Protein AF-0000000087420930 (afdb_homodimer)

Radius of gyration: 20.31 Å; Cα contacts (8 Å, |Δi|>4): 201; chains: 2; bounding box: 47×58×29 Å

Organism: NCBI:txid2527985

Nearest PDB structures (foldseek):
  6jq1-assembly1_A  TM=8.823E-01  e=6.075E-04  Deinococcus geothermalis DSM 11300
  2b5a-assembly1_A  TM=8.288E-01  e=6.075E-04  [Bacillus] caldolyticus
  1b0n-assembly1_A  TM=6.245E-01  e=5.752E-04  Bacillus subtilis
  3f51-assembly1_A  TM=7.004E-01  e=2.135E-03  Corynebacterium glutamicum
  2ef8-assembly1_B  TM=6.019E-01  e=1.800E-02  Peduovirus P2

Secondary structure (DSSP, 8-state):
--HHHHHHHHHHHTT--HHHHHHHHTS-HHHHHHHHTT-PPTT-SPPHHHHHHHHHHTT--HHHHHHHTT---HHHHHHHHHSHHHHHHHTTS-HHHHHHHHH--/--HHHHHHHHHHHTT--HHHHHHHHTS-HHHHHHHHTT-PPTT-SPPHHHHHHHHHHTT--HHHHHHHTT---HHHHHHHHH-HHHHHHHTTS-HHHHHHHHHT-

pLDDT: mean 93.36, std 7.86, range [47.72, 98.44]

InterPro domains:
  IPR001387 Cro/C1-type, helix-turn-helix domain [PS50943] (7-65)
  IPR001387 Cro/C1-type, helix-turn-helix domain [SM00530] (6-65)
  IPR001387 Cro/C1-type, helix-turn-helix domain [cd00093] (4-65)
  IPR010982 Lambda repressor-like, DNA-binding domain superfamily [G3DSA:1.10.260.40] (1-86)
  IPR010982 Lambda repressor-like, DNA-binding domain superfamily [SSF47413] (1-71)
  IPR050807 Transcriptional regulator/dioxygenase, bacterial-type [PTHR46797] (2-89)

Solvent-accessible surface area (backbone atoms only — not comparable to full-atom values): 11912 Å² total; per-residue (Å²): 135,54,48,22,53,50,50,46,52,41,35,51,75,72,69,44,52,63,59,57,50,14,58,76,67,72,50,50,49,66,53,46,51,25,46,41,63,70,60,56,52,93,87,61,56,80,46,72,70,50,47,50,50,49,18,62,76,51,71,47,65,44,56,58,55,34,37,49,69,76,37,74,42,67,69,46,49,52,40,37,64,75,38,48,70,60,44,58,54,59,49,68,49,51,72,69,55,53,50,55,65,69,54,77,107,134,53,47,23,53,50,51,45,51,42,36,51,73,70,70,44,52,64,59,58,51,13,60,75,68,73,50,50,48,66,53,48,53,25,45,42,64,69,61,58,52,92,87,60,57,81,47,72,68,50,48,50,50,50,18,62,76,52,74,46,64,45,55,61,54,34,37,49,71,77,38,74,44,66,69,48,49,52,40,37,62,74,38,49,69,60,46,57,53,59,48,67,49,52,72,69,55,52,50,54,65,69,53,74,109

Structure (mmCIF, N/CA/C/O backbone):
data_AF-0000000087420930-model_v1
#
loop_
_entity.id
_entity.type
_entity.pdbx_description
1 polymer 'Anaerobic benzoate catabolism transcriptional regulator'
#
loop_
_atom_site.group_PDB
_atom_site.id
_atom_site.type_symbol
_atom_site.label_atom_id
_atom_site.label_alt_id
_atom_site.label_comp_id
_atom_site.label_asym_id
_atom_site.label_entity_id
_atom_site.label_seq_id
_atom_site.pdbx_PDB_ins_code
_atom_site.Cartn_x
_atom_site.Cartn_y
_atom_site.Cartn_z
_atom_site.occupancy
_atom_site.B_iso_or_equiv
_atom_site.auth_seq_id
_atom_site.auth_comp_id
_atom_site.auth_asym_id
_atom_site.auth_atom_id
_atom_site.pdbx_PDB_model_num
ATOM 1 N N . MET A 1 1 ? -0.196 -18.094 6.219 1 86 1 MET A N 1
ATOM 2 C CA . MET A 1 1 ? 0.724 -18.438 5.137 1 86 1 MET A CA 1
ATOM 3 C C . MET A 1 1 ? 1.618 -17.25 4.789 1 86 1 MET A C 1
ATOM 5 O O . MET A 1 1 ? 1.155 -16.109 4.754 1 86 1 MET A O 1
ATOM 9 N N . ARG A 1 2 ? 2.949 -17.516 4.676 1 91.44 2 ARG A N 1
ATOM 10 C CA . ARG A 1 2 ? 3.891 -16.469 4.297 1 91.44 2 ARG A CA 1
ATOM 11 C C . ARG A 1 2 ? 4.117 -16.453 2.789 1 91.44 2 ARG A C 1
ATOM 13 O O . ARG A 1 2 ? 3.766 -17.406 2.094 1 91.44 2 ARG A O 1
ATOM 20 N N . PHE A 1 3 ? 4.637 -15.352 2.275 1 93.94 3 PHE A N 1
ATOM 21 C CA . PHE A 1 3 ? 4.855 -15.156 0.846 1 93.94 3 PHE A CA 1
ATOM 22 C C . PHE A 1 3 ? 5.727 -16.266 0.276 1 93.94 3 PHE A C 1
ATOM 24 O O . PHE A 1 3 ? 5.367 -16.891 -0.725 1 93.94 3 PHE A O 1
ATOM 31 N N . GLY A 1 4 ? 6.855 -16.484 0.941 1 95.44 4 GLY A N 1
ATOM 32 C CA . GLY A 1 4 ? 7.785 -17.484 0.463 1 95.44 4 GLY A CA 1
ATOM 33 C C . GLY A 1 4 ? 7.184 -18.875 0.406 1 95.44 4 GLY A C 1
ATOM 34 O O . GLY A 1 4 ? 7.379 -19.609 -0.568 1 95.44 4 GLY A O 1
ATOM 35 N N . ASN A 1 5 ? 6.492 -19.266 1.415 1 96.12 5 ASN A N 1
ATOM 36 C CA . ASN A 1 5 ? 5.805 -20.547 1.441 1 96.12 5 ASN A CA 1
ATOM 37 C C . ASN A 1 5 ? 4.812 -20.688 0.291 1 96.12 5 ASN A C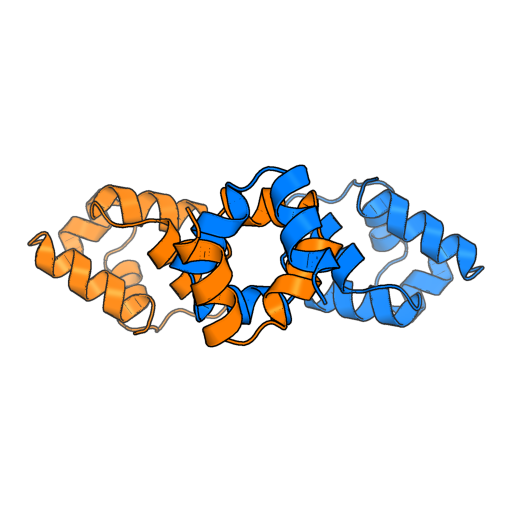 1
ATOM 39 O O . ASN A 1 5 ? 4.699 -21.75 -0.321 1 96.12 5 ASN A O 1
ATOM 43 N N . ARG A 1 6 ? 4.113 -19.641 0.033 1 96.5 6 ARG A N 1
ATOM 44 C CA . ARG A 1 6 ? 3.111 -19.656 -1.029 1 96.5 6 ARG A CA 1
ATOM 45 C C . ARG A 1 6 ? 3.766 -19.828 -2.396 1 96.5 6 ARG A C 1
ATOM 47 O O . ARG A 1 6 ? 3.256 -20.547 -3.25 1 96.5 6 ARG A O 1
ATOM 54 N N . VAL A 1 7 ? 4.852 -19.156 -2.574 1 97.38 7 VAL A N 1
ATOM 55 C CA . VAL A 1 7 ? 5.602 -19.281 -3.822 1 97.38 7 VAL A CA 1
ATOM 56 C C . VAL A 1 7 ? 6.031 -20.719 -4.027 1 97.38 7 VAL A C 1
ATOM 58 O O . VAL A 1 7 ? 5.859 -21.281 -5.117 1 97.38 7 VAL A O 1
ATOM 61 N N . LYS A 1 8 ? 6.531 -21.297 -2.998 1 97.75 8 LYS A N 1
ATOM 62 C CA . LYS A 1 8 ? 6.965 -22.688 -3.061 1 97.75 8 LYS A CA 1
ATOM 63 C C . LYS A 1 8 ? 5.801 -23.609 -3.422 1 97.75 8 LYS A C 1
ATOM 65 O O . LYS A 1 8 ? 5.93 -24.469 -4.297 1 97.75 8 LYS A O 1
ATOM 70 N N . GLU A 1 9 ? 4.754 -23.453 -2.754 1 98.19 9 GLU A N 1
ATOM 71 C CA . GLU A 1 9 ? 3.555 -24.25 -3.006 1 98.19 9 GLU A CA 1
ATOM 72 C C . GLU A 1 9 ? 3.107 -24.125 -4.461 1 98.19 9 GLU A C 1
ATOM 74 O O . GLU A 1 9 ? 2.836 -25.125 -5.117 1 98.19 9 GLU A O 1
ATOM 79 N N . LEU A 1 10 ? 3.004 -22.938 -4.934 1 98.06 10 LEU A N 1
ATOM 80 C CA . LEU A 1 10 ? 2.561 -22.672 -6.297 1 98.06 10 LEU A CA 1
ATOM 81 C C . LEU A 1 10 ? 3.533 -23.266 -7.309 1 98.06 10 LEU A C 1
ATOM 83 O O . LEU A 1 10 ? 3.111 -23.844 -8.312 1 98.06 10 LEU A O 1
ATOM 87 N N . ARG A 1 11 ? 4.824 -23.016 -7.023 1 98.25 11 ARG A N 1
ATOM 88 C CA . ARG A 1 11 ? 5.836 -23.578 -7.906 1 98.25 11 ARG A CA 1
ATOM 89 C C . ARG A 1 11 ? 5.668 -25.094 -8.023 1 98.25 11 ARG A C 1
ATOM 91 O O . ARG A 1 11 ? 5.684 -25.641 -9.125 1 98.25 11 ARG A O 1
ATOM 98 N N . GLN A 1 12 ? 5.535 -25.75 -6.918 1 98.31 12 GLN A N 1
ATOM 99 C CA . GLN A 1 12 ? 5.383 -27.203 -6.879 1 98.31 12 GLN A CA 1
ATOM 100 C C . GLN A 1 12 ? 4.098 -27.641 -7.57 1 98.31 12 GLN A C 1
ATOM 102 O O . GLN A 1 12 ? 4.078 -28.656 -8.266 1 98.31 12 GLN A O 1
ATOM 107 N N . GLU A 1 13 ? 3.041 -26.922 -7.422 1 97.81 13 GLU A N 1
ATOM 108 C CA . GLU A 1 13 ? 1.771 -27.203 -8.086 1 97.81 13 GLU A CA 1
ATOM 109 C C . GLU A 1 13 ? 1.924 -27.172 -9.602 1 97.81 13 GLU A C 1
ATOM 111 O O . GLU A 1 13 ? 1.244 -27.906 -10.32 1 97.81 13 GLU A O 1
ATOM 116 N N . GLN A 1 14 ? 2.814 -26.344 -10.055 1 97.19 14 GLN A N 1
ATOM 117 C CA . GLN A 1 14 ? 3.049 -26.188 -11.492 1 97.19 14 GLN A CA 1
ATOM 118 C C . GLN A 1 14 ? 4.094 -27.188 -11.984 1 97.19 14 GLN A C 1
ATOM 120 O O . GLN A 1 14 ? 4.445 -27.188 -13.164 1 97.19 14 GLN A O 1
ATOM 125 N N . GLY A 1 15 ? 4.691 -27.984 -11 1 97.62 15 GLY A N 1
ATOM 126 C CA . GLY A 1 15 ? 5.68 -28.984 -11.352 1 97.62 15 GLY A CA 1
ATOM 127 C C . GLY A 1 15 ? 7.031 -28.391 -11.703 1 97.62 15 GLY A C 1
ATOM 128 O O . GLY A 1 15 ? 7.816 -29.016 -12.43 1 97.62 15 GLY A O 1
ATOM 129 N N . LEU A 1 16 ? 7.277 -27.312 -11.234 1 98.12 16 LEU A N 1
ATOM 130 C CA . LEU A 1 16 ? 8.531 -26.641 -11.555 1 98.12 16 LEU A CA 1
ATOM 131 C C . LEU A 1 16 ? 9.57 -26.875 -10.453 1 98.12 16 LEU A C 1
ATOM 133 O O . LEU A 1 16 ? 9.234 -26.906 -9.273 1 98.12 16 LEU A O 1
ATOM 137 N N . THR A 1 17 ? 10.789 -26.984 -10.906 1 98.25 17 THR A N 1
ATOM 138 C CA . THR A 1 17 ? 11.906 -26.891 -9.969 1 98.25 17 THR A CA 1
ATOM 139 C C . THR A 1 17 ? 12.234 -25.422 -9.68 1 98.25 17 THR A C 1
ATOM 141 O O . THR A 1 17 ? 11.734 -24.516 -10.359 1 98.25 17 THR A O 1
ATOM 144 N N . GLN A 1 18 ? 13.055 -25.25 -8.656 1 98.25 18 GLN A N 1
ATOM 145 C CA . GLN A 1 18 ? 13.508 -23.891 -8.383 1 98.25 18 GLN A CA 1
ATOM 146 C C . GLN A 1 18 ? 14.305 -23.328 -9.562 1 98.25 18 GLN A C 1
ATOM 148 O O . GLN A 1 18 ? 14.18 -22.156 -9.898 1 98.25 18 GLN A O 1
ATOM 153 N N . GLN A 1 19 ? 15.117 -24.141 -10.219 1 98.25 19 GLN A N 1
ATOM 154 C CA . GLN A 1 19 ? 15.93 -23.75 -11.367 1 98.25 19 GLN A CA 1
ATOM 155 C C . GLN A 1 19 ? 15.055 -23.297 -12.531 1 98.25 19 GLN A C 1
ATOM 157 O O . GLN A 1 19 ? 15.312 -22.25 -13.148 1 98.25 19 GLN A O 1
ATOM 162 N N . LYS A 1 20 ? 14.109 -24.047 -12.805 1 98.38 20 LYS A N 1
ATOM 163 C CA . LYS A 1 20 ? 13.219 -23.734 -13.914 1 98.38 20 LYS A CA 1
ATOM 164 C C . LYS A 1 20 ? 12.469 -22.422 -13.656 1 98.38 20 LYS A C 1
ATOM 166 O O . LYS A 1 20 ? 12.289 -21.609 -14.57 1 98.38 20 LYS A O 1
ATOM 171 N N . LEU A 1 21 ? 11.961 -22.266 -12.461 1 98.38 21 LEU A N 1
ATOM 172 C CA . LEU A 1 21 ? 11.281 -21.031 -12.109 1 98.38 21 LEU A CA 1
ATOM 173 C C . LEU A 1 21 ? 12.227 -19.844 -12.234 1 98.38 21 LEU A C 1
ATOM 175 O O . LEU A 1 21 ? 11.844 -18.781 -12.75 1 98.38 21 LEU A O 1
ATOM 179 N N . ALA A 1 22 ? 13.453 -19.969 -11.773 1 97.88 22 ALA A N 1
ATOM 180 C CA . ALA A 1 22 ? 14.461 -18.906 -11.859 1 97.88 22 ALA A CA 1
ATOM 181 C C . ALA A 1 22 ? 14.695 -18.484 -13.312 1 97.88 22 ALA A C 1
ATOM 183 O O . ALA A 1 22 ? 14.781 -17.297 -13.609 1 97.88 22 ALA A O 1
ATOM 184 N N . GLU A 1 23 ? 14.797 -19.438 -14.172 1 97.88 23 GLU A N 1
ATOM 185 C CA . GLU A 1 23 ? 15.008 -19.172 -15.594 1 97.88 23 GLU A CA 1
ATOM 186 C C . GLU A 1 23 ? 13.828 -18.422 -16.188 1 97.88 23 GLU A C 1
ATOM 188 O O . GLU A 1 23 ? 14.016 -17.469 -16.953 1 97.88 23 GLU A O 1
ATOM 193 N N . ARG A 1 24 ? 12.641 -18.828 -15.812 1 97.12 24 ARG A N 1
ATOM 194 C CA . ARG A 1 24 ? 11.438 -18.172 -16.312 1 97.12 24 ARG A CA 1
ATOM 195 C C . ARG A 1 24 ? 11.383 -16.719 -15.891 1 97.12 24 ARG A C 1
ATOM 197 O O . ARG A 1 24 ? 10.859 -15.867 -16.609 1 97.12 24 ARG A O 1
ATOM 204 N N . LEU A 1 25 ? 11.859 -16.5 -14.719 1 97.31 25 LEU A N 1
ATOM 205 C CA . LEU A 1 25 ? 11.766 -15.164 -14.141 1 97.31 25 LEU A CA 1
ATOM 206 C C . LEU A 1 25 ? 13.047 -14.375 -14.391 1 97.31 25 LEU A C 1
ATOM 208 O O . LEU A 1 25 ? 13.141 -13.195 -14.023 1 97.31 25 LEU A O 1
ATOM 212 N N . ASP A 1 26 ? 14.023 -14.953 -14.984 1 96.88 26 ASP A N 1
ATOM 213 C CA . ASP A 1 26 ? 15.32 -14.344 -15.289 1 96.88 26 ASP A CA 1
ATOM 214 C C . ASP A 1 26 ? 15.992 -13.82 -14.023 1 96.88 26 ASP A C 1
ATOM 216 O O . ASP A 1 26 ? 16.375 -12.648 -13.953 1 96.88 26 ASP A O 1
ATOM 220 N N . VAL A 1 27 ? 16.016 -14.664 -13.023 1 96 27 VAL A N 1
ATOM 221 C CA . VAL A 1 27 ? 16.734 -14.406 -11.781 1 96 27 VAL A CA 1
ATOM 222 C C . VAL A 1 27 ? 17.578 -15.625 -11.422 1 96 27 VAL A C 1
ATOM 224 O O . VAL A 1 27 ? 17.516 -16.656 -12.094 1 96 27 VAL A O 1
ATOM 227 N N . SER A 1 28 ? 18.344 -15.5 -10.422 1 96.12 28 SER A N 1
ATOM 228 C CA . SER A 1 28 ? 19.219 -16.594 -10.016 1 96.12 28 SER A CA 1
ATOM 229 C C . SER A 1 28 ? 18.453 -17.641 -9.211 1 96.12 28 SER A C 1
ATOM 231 O O . SER A 1 28 ? 17.469 -17.328 -8.539 1 96.12 28 SER A O 1
ATOM 233 N N . LEU A 1 29 ? 18.953 -18.891 -9.328 1 97.06 29 LEU A N 1
ATOM 234 C CA . LEU A 1 29 ? 18.438 -19.969 -8.484 1 97.06 29 LEU A CA 1
ATOM 235 C C . LEU A 1 29 ? 18.531 -19.594 -7.012 1 97.06 29 LEU A C 1
ATOM 237 O O . LEU A 1 29 ? 17.625 -19.875 -6.23 1 97.06 29 LEU A O 1
ATOM 241 N N . SER A 1 30 ? 19.609 -18.938 -6.691 1 95.94 30 SER A N 1
ATOM 242 C CA . SER A 1 30 ? 19.828 -18.531 -5.309 1 95.94 30 SER A CA 1
ATOM 243 C C . SER A 1 30 ? 18.75 -17.562 -4.828 1 95.94 30 SER A C 1
ATOM 245 O O . SER A 1 30 ? 18.312 -17.625 -3.676 1 95.94 30 SER A O 1
ATOM 247 N N . TYR A 1 31 ? 18.312 -16.672 -5.676 1 94.75 31 TYR A N 1
ATOM 248 C CA . TYR A 1 31 ? 17.281 -15.711 -5.309 1 94.75 31 TYR A CA 1
ATOM 249 C C . TYR A 1 31 ? 15.953 -16.406 -5.027 1 94.75 31 TYR A C 1
ATOM 251 O O . TYR A 1 31 ? 15.281 -16.125 -4.035 1 94.75 31 TYR A O 1
ATOM 259 N N . ILE A 1 32 ? 15.578 -17.328 -5.914 1 96.62 32 ILE A N 1
ATOM 260 C CA . ILE A 1 32 ? 14.344 -18.094 -5.719 1 96.62 32 ILE A CA 1
ATOM 261 C C . ILE A 1 32 ? 14.406 -18.844 -4.398 1 96.62 32 ILE A C 1
ATOM 263 O O . ILE A 1 32 ? 13.445 -18.859 -3.631 1 96.62 32 ILE A O 1
ATOM 267 N N . SER A 1 33 ? 15.477 -19.469 -4.133 1 96.25 33 SER A N 1
ATOM 268 C CA . SER A 1 33 ? 15.664 -20.203 -2.887 1 96.25 33 SER A CA 1
ATOM 269 C C . SER A 1 33 ? 15.5 -19.297 -1.675 1 96.25 33 SER A C 1
ATOM 271 O O . SER A 1 33 ? 14.805 -19.641 -0.72 1 96.25 33 SER A O 1
ATOM 273 N N . LYS A 1 34 ? 16.141 -18.141 -1.773 1 94.81 34 LYS A N 1
ATOM 274 C CA . LYS A 1 34 ? 16.031 -17.172 -0.679 1 94.81 34 LYS A CA 1
ATOM 275 C C . LYS A 1 34 ? 14.602 -16.688 -0.501 1 94.81 34 LYS A C 1
ATOM 277 O O . LYS A 1 34 ? 14.133 -16.516 0.626 1 94.81 34 LYS A O 1
ATOM 282 N N . VAL A 1 35 ? 13.914 -16.406 -1.579 1 94.62 35 VAL A N 1
ATOM 283 C CA . VAL A 1 35 ? 12.523 -15.969 -1.543 1 94.62 35 VAL A CA 1
ATOM 284 C C . VAL A 1 35 ? 11.664 -17.031 -0.849 1 94.62 35 VAL A C 1
ATOM 286 O O . VAL A 1 35 ? 10.922 -16.719 0.083 1 94.62 35 VAL A O 1
ATOM 289 N N . GLU A 1 36 ? 11.844 -18.297 -1.255 1 96.06 36 GLU A N 1
ATOM 290 C CA . GLU A 1 36 ? 10.992 -19.375 -0.767 1 96.06 36 GLU A CA 1
ATOM 291 C C . GLU A 1 36 ? 11.289 -19.688 0.696 1 96.06 36 GLU A C 1
ATOM 293 O O . GLU A 1 36 ? 10.43 -20.203 1.412 1 96.06 36 GLU A O 1
ATOM 298 N N . ASN A 1 37 ? 12.469 -19.328 1.101 1 92.94 37 ASN A N 1
ATOM 299 C CA . ASN A 1 37 ? 12.875 -19.641 2.467 1 92.94 37 ASN A CA 1
ATOM 300 C C . ASN A 1 37 ? 12.898 -18.391 3.344 1 92.94 37 ASN A C 1
ATOM 302 O O . ASN A 1 37 ? 13.391 -18.438 4.473 1 92.94 37 ASN A O 1
ATOM 306 N N . GLU A 1 38 ? 12.367 -17.25 2.855 1 88.31 38 GLU A N 1
ATOM 307 C CA . GLU A 1 38 ? 12.266 -15.984 3.586 1 88.31 38 GLU A CA 1
ATOM 308 C C . GLU A 1 38 ? 13.617 -15.555 4.141 1 88.31 38 GLU A C 1
ATOM 310 O O . GLU A 1 38 ? 13.727 -15.18 5.312 1 88.31 38 GLU A O 1
ATOM 315 N N . ARG A 1 39 ? 14.625 -15.641 3.289 1 83.38 39 ARG A N 1
ATOM 316 C CA . ARG A 1 39 ? 15.984 -15.336 3.725 1 83.38 39 ARG A CA 1
ATOM 317 C C . ARG A 1 39 ? 16.531 -14.109 2.994 1 83.38 39 ARG A C 1
ATOM 319 O O . ARG A 1 39 ? 17.75 -13.953 2.861 1 83.38 39 ARG A O 1
ATOM 326 N N . LEU A 1 40 ? 15.648 -13.43 2.559 1 81.31 40 LEU A N 1
ATOM 327 C CA . LEU A 1 40 ? 16.109 -12.234 1.85 1 81.31 40 LEU A CA 1
ATOM 328 C C . LEU A 1 40 ? 16.469 -11.125 2.83 1 81.31 40 LEU A C 1
ATOM 330 O O . LEU A 1 40 ? 15.82 -10.977 3.869 1 81.31 40 LEU A O 1
ATOM 334 N N . ASN A 1 41 ? 17.469 -10.461 2.436 1 76 41 ASN A N 1
ATOM 335 C CA . ASN A 1 41 ? 17.812 -9.273 3.215 1 76 41 ASN A CA 1
ATOM 336 C C . ASN A 1 41 ? 16.828 -8.133 2.965 1 76 41 ASN A C 1
ATOM 338 O O . ASN A 1 41 ? 16.094 -8.148 1.984 1 76 41 ASN A O 1
ATOM 342 N N . VAL A 1 42 ? 17.016 -7.23 4.016 1 68.38 42 VAL A N 1
ATOM 343 C CA . VAL A 1 42 ? 16.219 -6.023 3.883 1 68.38 42 VAL A CA 1
ATOM 344 C C . VAL A 1 42 ? 16.547 -5.316 2.574 1 68.38 42 VAL A C 1
ATOM 346 O O . VAL A 1 42 ? 17.719 -5.203 2.207 1 68.38 42 VAL A O 1
ATOM 349 N N . GLY A 1 43 ? 15.656 -4.965 1.707 1 69.12 43 GLY A N 1
ATOM 350 C CA . GLY A 1 43 ? 15.891 -4.324 0.423 1 69.12 43 GLY A CA 1
ATOM 351 C C . GLY A 1 43 ? 15.805 -5.285 -0.749 1 69.12 43 GLY A C 1
ATOM 352 O O . GLY A 1 43 ? 15.648 -4.859 -1.896 1 69.12 43 GLY A O 1
ATOM 353 N N . ASP A 1 44 ? 15.961 -6.465 -0.328 1 71.69 44 ASP A N 1
ATOM 354 C CA . ASP A 1 44 ? 15.961 -7.469 -1.388 1 71.69 44 ASP A CA 1
ATOM 355 C C . ASP A 1 44 ? 14.57 -8.062 -1.578 1 71.69 44 ASP A C 1
ATOM 357 O O . ASP A 1 44 ? 14.375 -8.961 -2.406 1 71.69 44 ASP A O 1
ATOM 361 N N . TYR A 1 45 ? 13.734 -7.504 -0.886 1 79.5 45 TYR A N 1
ATOM 362 C CA . TYR A 1 45 ? 12.383 -8.055 -0.957 1 79.5 45 TYR A CA 1
ATOM 363 C C . TYR A 1 45 ? 11.773 -7.824 -2.332 1 79.5 45 TYR A C 1
ATOM 365 O O . TYR A 1 45 ? 12.086 -6.836 -3 1 79.5 45 TYR A O 1
ATOM 373 N N . PRO A 1 46 ? 11 -8.805 -2.783 1 87.75 46 PRO A N 1
ATOM 374 C CA . PRO A 1 46 ? 10.461 -8.727 -4.141 1 87.75 46 PRO A CA 1
ATOM 375 C C . PRO A 1 46 ? 9.711 -7.418 -4.398 1 87.75 46 PRO A C 1
ATOM 377 O O . PRO A 1 46 ? 8.922 -6.977 -3.561 1 87.75 46 PRO A O 1
ATOM 380 N N . SER A 1 47 ? 10.016 -6.754 -5.438 1 88.75 47 SER A N 1
ATOM 381 C CA . SER A 1 47 ? 9.297 -5.566 -5.887 1 88.75 47 SER A CA 1
ATOM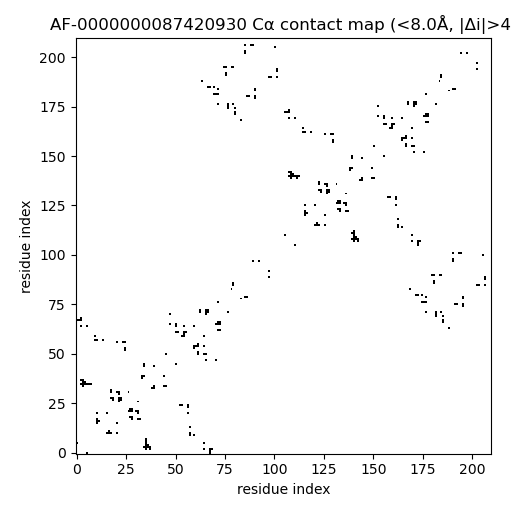 382 C C . SER A 1 47 ? 7.898 -5.922 -6.379 1 88.75 47 SER A C 1
ATOM 384 O O . SER A 1 47 ? 7.59 -7.094 -6.598 1 88.75 47 SER A O 1
ATOM 386 N N . GLU A 1 48 ? 7.129 -4.883 -6.492 1 91.56 48 GLU A N 1
ATOM 387 C CA . GLU A 1 48 ? 5.797 -5.098 -7.055 1 91.56 48 GLU A CA 1
ATOM 388 C C . GLU A 1 48 ? 5.879 -5.684 -8.461 1 91.56 48 GLU A C 1
ATOM 390 O O . GLU A 1 48 ? 5.098 -6.566 -8.82 1 91.56 48 GLU A O 1
ATOM 395 N N . SER A 1 49 ? 6.793 -5.172 -9.273 1 93.19 49 SER A N 1
ATOM 396 C CA . SER A 1 49 ? 6.988 -5.68 -10.625 1 93.19 49 SER A CA 1
ATOM 397 C C . SER A 1 49 ? 7.355 -7.16 -10.609 1 93.19 49 SER A C 1
ATOM 399 O O . SER A 1 49 ? 6.871 -7.934 -11.438 1 93.19 49 SER A O 1
ATOM 401 N N . PHE A 1 50 ? 8.227 -7.609 -9.711 1 94.06 50 PHE A N 1
ATOM 402 C CA . PHE A 1 50 ? 8.602 -9.016 -9.594 1 94.06 50 PHE A CA 1
ATOM 403 C C . PHE A 1 50 ? 7.387 -9.867 -9.25 1 94.06 50 PHE A C 1
ATOM 405 O O . PHE A 1 50 ? 7.199 -10.945 -9.82 1 94.06 50 PHE A O 1
ATOM 412 N N . VAL A 1 51 ? 6.629 -9.438 -8.305 1 96.06 51 VAL A N 1
ATOM 413 C CA . VAL A 1 51 ? 5.453 -10.188 -7.871 1 96.06 51 VAL A CA 1
ATOM 414 C C . VAL A 1 51 ? 4.504 -10.383 -9.055 1 96.06 51 VAL A C 1
ATOM 416 O O . VAL A 1 51 ? 3.916 -11.461 -9.211 1 96.06 51 VAL A O 1
ATOM 419 N N . HIS A 1 52 ? 4.379 -9.328 -9.914 1 96.25 52 HIS A N 1
ATOM 420 C CA . HIS A 1 52 ? 3.553 -9.445 -11.109 1 96.25 52 HIS A CA 1
ATOM 421 C C . HIS A 1 52 ? 4.07 -10.539 -12.031 1 96.25 52 HIS A C 1
ATOM 423 O O . HIS A 1 52 ? 3.305 -11.391 -12.484 1 96.25 52 HIS A O 1
ATOM 429 N N . ARG A 1 53 ? 5.344 -10.547 -12.227 1 96.75 53 ARG A N 1
ATOM 430 C CA . ARG A 1 53 ? 5.945 -11.547 -13.109 1 96.75 53 ARG A CA 1
ATOM 431 C C . ARG A 1 53 ? 5.816 -12.945 -12.516 1 96.75 53 ARG A C 1
ATOM 433 O O . ARG A 1 53 ? 5.551 -13.906 -13.234 1 96.75 53 ARG A O 1
ATOM 440 N N . LEU A 1 54 ? 6.066 -13.016 -11.273 1 97.62 54 LEU A N 1
ATOM 441 C CA . LEU A 1 54 ? 5.965 -14.281 -10.562 1 97.62 54 LEU A CA 1
ATOM 442 C C . LEU A 1 54 ? 4.555 -14.852 -10.68 1 97.62 54 LEU A C 1
ATOM 444 O O . LEU A 1 54 ? 4.383 -16.047 -10.922 1 97.62 54 LEU A O 1
ATOM 448 N N . ALA A 1 55 ? 3.582 -14.023 -10.43 1 98 55 ALA A N 1
ATOM 449 C CA . ALA A 1 55 ? 2.188 -14.453 -10.531 1 98 55 ALA A CA 1
ATOM 450 C C . ALA A 1 55 ? 1.877 -14.984 -11.922 1 98 55 ALA A C 1
ATOM 452 O O . ALA A 1 55 ? 1.193 -16 -12.07 1 98 55 ALA A O 1
ATOM 453 N N . ASP A 1 56 ? 2.365 -14.289 -12.906 1 97.06 56 ASP A N 1
ATOM 454 C CA . ASP A 1 56 ? 2.172 -14.711 -14.289 1 97.06 56 ASP A CA 1
ATOM 455 C C . ASP A 1 56 ? 2.832 -16.062 -14.547 1 97.06 56 ASP A C 1
ATOM 457 O O . ASP A 1 56 ? 2.215 -16.969 -15.125 1 97.06 56 ASP A O 1
ATOM 461 N N . ALA A 1 57 ? 4.059 -16.203 -14.07 1 97.06 57 ALA A N 1
ATOM 462 C CA . ALA A 1 57 ? 4.836 -17.422 -14.305 1 97.06 57 ALA A CA 1
ATOM 463 C C . ALA A 1 57 ? 4.188 -18.625 -13.633 1 97.06 57 ALA A C 1
ATOM 465 O O . ALA A 1 57 ? 4.289 -19.75 -14.125 1 97.06 57 ALA A O 1
ATOM 466 N N . LEU A 1 58 ? 3.514 -18.391 -12.562 1 98.19 58 LEU A N 1
ATOM 467 C CA . LEU A 1 58 ? 2.969 -19.484 -11.758 1 98.19 58 LEU A CA 1
ATOM 468 C C . LEU A 1 58 ? 1.456 -19.578 -11.938 1 98.19 58 LEU A C 1
ATOM 470 O O . LEU A 1 58 ? 0.794 -20.344 -11.234 1 98.19 58 LEU A O 1
ATOM 474 N N . GLU A 1 59 ? 0.931 -18.719 -12.789 1 96.94 59 GLU A N 1
ATOM 475 C CA . GLU A 1 59 ? -0.513 -18.656 -13 1 96.94 59 GLU A CA 1
ATOM 476 C C . GLU A 1 59 ? -1.258 -18.516 -11.672 1 96.94 59 GLU A C 1
ATOM 478 O O . GLU A 1 59 ? -2.191 -19.266 -11.391 1 96.94 59 GLU A O 1
ATOM 483 N N . ALA A 1 60 ? -0.817 -17.609 -10.945 1 97.56 60 ALA A N 1
ATOM 484 C CA . ALA A 1 60 ? -1.336 -17.391 -9.602 1 97.56 60 ALA A CA 1
ATOM 485 C C . ALA A 1 60 ? -2.139 -16.094 -9.516 1 97.56 60 ALA A C 1
ATOM 487 O O . ALA A 1 60 ? -2.088 -15.273 -10.422 1 97.56 60 ALA A O 1
ATOM 488 N N . ASP A 1 61 ? -2.93 -15.977 -8.422 1 95.81 61 ASP A N 1
ATOM 489 C CA . ASP A 1 61 ? -3.643 -14.742 -8.094 1 95.81 61 ASP A CA 1
ATOM 490 C C . ASP A 1 61 ? -2.678 -13.656 -7.625 1 95.81 61 ASP A C 1
ATOM 492 O O . ASP A 1 61 ? -2.213 -13.688 -6.484 1 95.81 61 ASP A O 1
ATOM 496 N N . GLU A 1 62 ? -2.451 -12.711 -8.5 1 96.06 62 GLU A N 1
ATOM 497 C CA . GLU A 1 62 ? -1.476 -11.664 -8.219 1 96.06 62 GLU A CA 1
ATOM 498 C C . GLU A 1 62 ? -1.857 -10.875 -6.965 1 96.06 62 GLU A C 1
ATOM 500 O O . GLU A 1 62 ? -0.988 -10.477 -6.184 1 96.06 62 GLU A O 1
ATOM 505 N N . ASP A 1 63 ? -3.119 -10.586 -6.812 1 95.38 63 ASP A N 1
ATOM 506 C CA . ASP A 1 63 ? -3.576 -9.828 -5.656 1 95.38 63 ASP A CA 1
ATOM 507 C C . ASP A 1 63 ? -3.225 -10.539 -4.352 1 95.38 63 ASP A C 1
ATOM 509 O O . ASP A 1 63 ? -2.779 -9.906 -3.391 1 95.38 63 ASP A O 1
ATOM 513 N N . GLU A 1 64 ? -3.459 -11.828 -4.395 1 94.38 64 GLU A N 1
ATOM 514 C CA . GLU A 1 64 ? -3.109 -12.625 -3.223 1 94.38 64 GLU A CA 1
ATOM 515 C C . GLU A 1 64 ? -1.627 -12.492 -2.889 1 94.38 64 GLU A C 1
ATOM 517 O O . GLU A 1 64 ? -1.262 -12.289 -1.729 1 94.38 64 GLU A O 1
ATOM 522 N N . LEU A 1 65 ? -0.822 -12.625 -3.877 1 96 65 LEU A N 1
ATOM 523 C CA . LEU A 1 65 ? 0.621 -12.578 -3.67 1 96 65 LEU A CA 1
ATOM 524 C C . LEU A 1 65 ? 1.06 -11.195 -3.201 1 96 65 LEU A C 1
ATOM 526 O O . LEU A 1 65 ? 1.931 -11.078 -2.336 1 96 65 LEU A O 1
ATOM 530 N N . LEU A 1 66 ? 0.468 -10.141 -3.754 1 95 66 LEU A N 1
ATOM 531 C CA . LEU A 1 66 ? 0.768 -8.781 -3.311 1 95 66 LEU A CA 1
ATOM 532 C C . LEU A 1 66 ? 0.427 -8.602 -1.835 1 95 66 LEU A C 1
ATOM 534 O O . LEU A 1 66 ? 1.228 -8.062 -1.07 1 95 66 LEU A O 1
ATOM 538 N N . LEU A 1 67 ? -0.679 -9.062 -1.438 1 94.12 67 LEU A N 1
ATOM 539 C CA . LEU A 1 67 ? -1.115 -8.922 -0.052 1 94.12 67 LEU A CA 1
ATOM 540 C C . LEU A 1 67 ? -0.165 -9.656 0.892 1 94.12 67 LEU A C 1
ATOM 542 O O . LEU A 1 67 ? 0.105 -9.18 1.997 1 94.12 67 LEU A O 1
ATOM 546 N N . LEU A 1 68 ? 0.313 -10.797 0.416 1 92.19 68 LEU A N 1
ATOM 547 C CA . LEU A 1 68 ? 1.244 -11.562 1.234 1 92.19 68 LEU A CA 1
ATOM 548 C C . LEU A 1 68 ? 2.561 -10.82 1.41 1 92.19 68 LEU A C 1
ATOM 550 O O . LEU A 1 68 ? 3.338 -11.125 2.318 1 92.19 68 LEU A O 1
ATOM 554 N N . THR A 1 69 ? 2.873 -9.883 0.528 1 90.56 69 THR A N 1
ATOM 555 C CA . THR A 1 69 ? 4.055 -9.039 0.667 1 90.56 69 THR A CA 1
ATOM 556 C C . THR A 1 69 ? 3.697 -7.699 1.301 1 90.56 69 THR A C 1
ATOM 558 O O . THR A 1 69 ? 4.441 -6.727 1.172 1 90.56 69 THR A O 1
ATOM 561 N N . ASP A 1 70 ? 2.492 -7.535 1.848 1 89.44 70 ASP A N 1
ATOM 562 C CA . ASP A 1 70 ? 1.994 -6.359 2.555 1 89.44 70 ASP A CA 1
ATOM 563 C C . ASP A 1 70 ? 1.771 -5.195 1.595 1 89.44 70 ASP A C 1
ATOM 565 O O . ASP A 1 70 ? 1.914 -4.031 1.978 1 89.44 70 ASP A O 1
ATOM 569 N N . ARG A 1 71 ? 1.497 -5.508 0.386 1 91.75 71 ARG A N 1
ATOM 570 C CA . ARG A 1 71 ? 1.123 -4.504 -0.604 1 91.75 71 ARG A CA 1
ATOM 571 C C . ARG A 1 71 ? -0.352 -4.621 -0.976 1 91.75 71 ARG A C 1
ATOM 573 O O . ARG A 1 71 ? -0.897 -5.727 -1.022 1 91.75 71 ARG A O 1
ATOM 580 N N . VAL A 1 72 ? -0.887 -3.496 -1.236 1 96 72 VAL A N 1
ATOM 581 C CA . VAL A 1 72 ? -2.295 -3.455 -1.62 1 96 72 VAL A CA 1
ATOM 582 C C . VAL A 1 72 ? -2.414 -3.408 -3.143 1 96 72 VAL A C 1
ATOM 584 O O . VAL A 1 72 ? -1.723 -2.631 -3.803 1 96 72 VAL A O 1
ATOM 587 N N . PRO A 1 73 ? -3.266 -4.297 -3.73 1 95.69 73 PRO A N 1
ATOM 588 C CA . PRO A 1 73 ? -3.461 -4.285 -5.184 1 95.69 73 PRO A CA 1
ATOM 589 C C . PRO A 1 73 ? -3.857 -2.91 -5.711 1 95.69 73 PRO A C 1
ATOM 591 O O . PRO A 1 73 ? -4.539 -2.15 -5.02 1 95.69 73 PRO A O 1
ATOM 594 N N . ALA A 1 74 ? -3.48 -2.67 -6.969 1 93.56 74 ALA A N 1
ATOM 595 C CA . ALA A 1 74 ? -3.609 -1.351 -7.582 1 93.56 74 ALA A CA 1
ATOM 596 C C . ALA A 1 74 ? -5.066 -0.901 -7.613 1 93.56 74 ALA A C 1
ATOM 598 O O . ALA A 1 74 ? -5.367 0.268 -7.359 1 93.56 74 ALA A O 1
ATOM 599 N N . ALA A 1 75 ? -5.953 -1.803 -7.941 1 94.75 75 ALA A N 1
ATOM 600 C CA . ALA A 1 75 ? -7.363 -1.441 -8.055 1 94.75 75 ALA A CA 1
ATOM 601 C C . ALA A 1 75 ? -7.918 -0.972 -6.715 1 94.75 75 ALA A C 1
ATOM 603 O O . ALA A 1 75 ? -8.68 -0.005 -6.652 1 94.75 75 ALA A O 1
ATOM 604 N N . ILE A 1 76 ? -7.531 -1.643 -5.652 1 97.25 76 ILE A N 1
ATOM 605 C CA . ILE A 1 76 ? -8 -1.278 -4.32 1 97.25 76 ILE A CA 1
ATOM 606 C C . ILE A 1 76 ? -7.34 0.028 -3.881 1 97.25 76 ILE A C 1
ATOM 608 O O . ILE A 1 76 ? -8.008 0.92 -3.354 1 97.25 76 ILE A O 1
ATOM 612 N N . ARG A 1 77 ? -6.055 0.13 -4.133 1 96.44 77 ARG A N 1
ATOM 613 C CA . ARG A 1 77 ? -5.324 1.346 -3.793 1 96.44 77 ARG A CA 1
ATOM 614 C C . ARG A 1 77 ? -5.957 2.568 -4.449 1 96.44 77 ARG A C 1
ATOM 616 O O . ARG A 1 77 ? -6.117 3.609 -3.809 1 96.44 77 ARG A O 1
ATOM 623 N N . LYS A 1 78 ? -6.297 2.482 -5.711 1 95.12 78 LYS A N 1
ATOM 624 C CA . LYS A 1 78 ? -6.93 3.57 -6.453 1 95.12 78 LYS A CA 1
ATOM 625 C C . LYS A 1 78 ? -8.25 3.979 -5.812 1 95.12 78 LYS A C 1
ATOM 627 O O . LYS A 1 78 ? -8.523 5.168 -5.641 1 95.12 78 LYS A O 1
ATOM 632 N N . ARG A 1 79 ? -9.023 3.053 -5.48 1 96.69 79 ARG A N 1
ATOM 633 C CA . ARG A 1 79 ? -10.336 3.322 -4.898 1 96.69 79 ARG A CA 1
ATOM 634 C C . ARG A 1 79 ? -10.203 3.99 -3.533 1 96.69 79 ARG A C 1
ATOM 636 O O . ARG A 1 79 ? -10.977 4.887 -3.195 1 96.69 79 ARG A O 1
ATOM 643 N N . ILE A 1 80 ? -9.234 3.539 -2.777 1 97.25 80 ILE A N 1
ATOM 644 C CA . ILE A 1 80 ? -8.977 4.129 -1.467 1 97.25 80 ILE A CA 1
ATOM 645 C C . ILE A 1 80 ? -8.602 5.598 -1.627 1 97.25 80 ILE A C 1
ATOM 647 O O . ILE A 1 80 ? -9.055 6.449 -0.856 1 97.25 80 ILE A O 1
ATOM 651 N N . ARG A 1 81 ? -7.785 5.898 -2.625 1 94.31 81 ARG A N 1
ATOM 652 C CA . ARG A 1 81 ? -7.387 7.277 -2.885 1 94.31 81 ARG A CA 1
ATOM 653 C C . ARG A 1 81 ? -8.594 8.141 -3.244 1 94.31 81 ARG A C 1
ATOM 655 O O . ARG A 1 81 ? -8.656 9.312 -2.869 1 94.31 81 ARG A O 1
ATOM 662 N N . GLU A 1 82 ? -9.5 7.586 -3.938 1 95 82 GLU A N 1
ATOM 663 C CA . GLU A 1 82 ? -10.688 8.312 -4.387 1 95 82 GLU A CA 1
ATOM 664 C C . GLU A 1 82 ? -11.648 8.562 -3.229 1 95 82 GLU A C 1
ATOM 666 O O . GLU A 1 82 ? -12.328 9.586 -3.188 1 95 82 GLU A O 1
ATOM 671 N N . ARG A 1 83 ? -11.734 7.605 -2.379 1 96.12 83 ARG A N 1
ATOM 672 C CA . ARG A 1 83 ? -12.703 7.664 -1.29 1 96.12 83 ARG A CA 1
ATOM 673 C C . ARG A 1 83 ? -12.047 7.312 0.043 1 96.12 83 ARG A C 1
ATOM 675 O O . ARG A 1 83 ? -12.469 6.367 0.714 1 96.12 83 ARG A O 1
ATOM 682 N N . PRO A 1 84 ? -11.102 8.07 0.517 1 95.69 84 PRO A N 1
ATOM 683 C CA . PRO A 1 84 ? -10.328 7.711 1.706 1 95.69 84 PRO A CA 1
ATOM 684 C C . PRO A 1 84 ? -11.195 7.586 2.959 1 95.69 84 PRO A C 1
ATOM 686 O O . PRO A 1 84 ? -10.984 6.68 3.77 1 95.69 84 PRO A O 1
ATOM 689 N N . GLU A 1 85 ? -12.156 8.5 3.148 1 94.81 85 GLU A N 1
ATOM 690 C CA . GLU A 1 85 ? -12.977 8.469 4.352 1 94.81 85 GLU A CA 1
ATOM 691 C C . GLU A 1 85 ? -13.859 7.219 4.383 1 94.81 85 GLU A C 1
ATOM 693 O O . GLU A 1 85 ? -14.094 6.645 5.449 1 94.81 85 GLU A O 1
ATOM 698 N N . ALA A 1 86 ? -14.359 6.809 3.248 1 96.5 86 ALA A N 1
ATOM 699 C CA . ALA A 1 86 ? -15.188 5.605 3.166 1 96.5 86 ALA A CA 1
ATOM 700 C C . ALA A 1 86 ? -14.398 4.371 3.596 1 96.5 86 ALA A C 1
ATOM 702 O O . ALA A 1 86 ? -14.867 3.586 4.426 1 96.5 86 ALA A O 1
ATOM 703 N N . PHE A 1 87 ? -13.172 4.281 3.162 1 97.31 87 PHE A N 1
ATOM 704 C CA . PHE A 1 87 ? -12.406 3.068 3.432 1 97.31 87 PHE A CA 1
ATOM 705 C C . PHE A 1 87 ? -11.859 3.08 4.852 1 97.31 87 PHE A C 1
ATOM 707 O O . PHE A 1 87 ? -11.648 2.023 5.453 1 97.31 87 PHE A O 1
ATOM 714 N N . ARG A 1 88 ? -11.617 4.266 5.402 1 96.12 88 ARG A N 1
ATOM 715 C CA . ARG A 1 88 ? -11.305 4.348 6.824 1 96.12 88 ARG A CA 1
ATOM 716 C C . ARG A 1 88 ? -12.445 3.783 7.668 1 96.12 88 ARG A C 1
ATOM 718 O O . ARG A 1 88 ? -12.203 3.043 8.625 1 96.12 88 ARG A O 1
ATOM 725 N N . HIS A 1 89 ? -13.641 4.145 7.289 1 96.31 89 HIS A N 1
ATOM 726 C CA . HIS A 1 89 ? -14.812 3.65 7.992 1 96.31 89 HIS A CA 1
ATOM 727 C C . HIS A 1 89 ? -14.977 2.146 7.812 1 96.31 89 HIS A C 1
ATOM 729 O O . HIS A 1 89 ? -15.203 1.42 8.781 1 96.31 89 HIS A O 1
ATOM 735 N N . LEU A 1 90 ? -14.852 1.633 6.57 1 96.69 90 LEU A N 1
ATOM 736 C CA . LEU A 1 90 ? -15 0.216 6.254 1 96.69 90 LEU A CA 1
ATOM 737 C C . LEU A 1 90 ? -13.992 -0.623 7.027 1 96.69 90 LEU A C 1
ATOM 739 O O . LEU A 1 90 ? -14.297 -1.735 7.457 1 96.69 90 LEU A O 1
ATOM 743 N N . ALA A 1 91 ? -12.766 -0.06 7.25 1 97 91 ALA A N 1
ATOM 744 C CA . ALA A 1 91 ? -11.695 -0.775 7.938 1 97 91 ALA A CA 1
ATOM 745 C C . ALA A 1 91 ? -12.023 -0.962 9.414 1 97 91 ALA A C 1
ATOM 747 O O . ALA A 1 91 ? -11.414 -1.794 10.094 1 97 91 ALA A O 1
ATOM 748 N N . THR A 1 92 ? -12.938 -0.19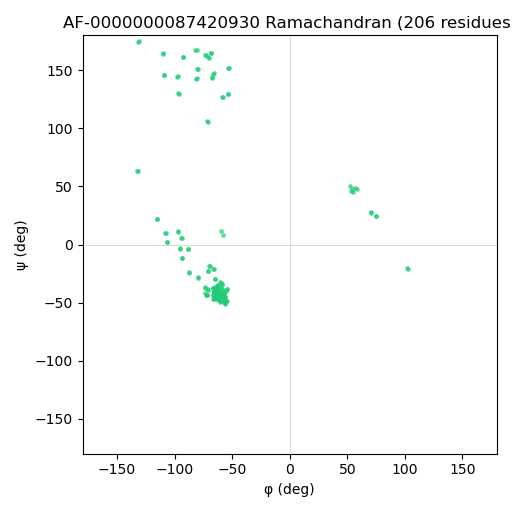7 9.922 1 96.75 92 THR A N 1
ATOM 749 C CA . THR A 1 92 ? -13.297 -0.293 11.328 1 96.75 92 THR A CA 1
ATOM 750 C C . THR A 1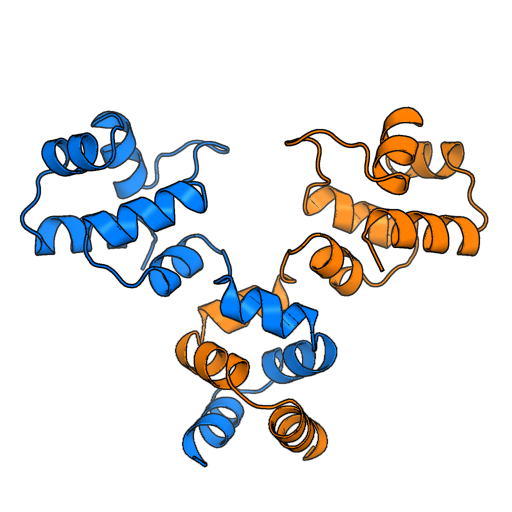 92 ? -14.477 -1.243 11.516 1 96.75 92 THR A C 1
ATOM 752 O O . THR A 1 92 ? -14.836 -1.58 12.648 1 96.75 92 THR A O 1
ATOM 755 N N . MET A 1 93 ? -15.125 -1.632 10.508 1 95.94 93 MET A N 1
ATOM 756 C CA . MET A 1 93 ? -16.281 -2.521 10.578 1 95.94 93 MET A CA 1
ATOM 757 C C . MET A 1 93 ? -15.875 -3.906 11.078 1 95.94 93 MET A C 1
ATOM 759 O O . MET A 1 93 ? -14.781 -4.383 10.766 1 95.94 93 MET A O 1
ATOM 763 N N . SER A 1 94 ? -16.812 -4.535 11.805 1 96.5 94 SER A N 1
ATOM 764 C CA . SER A 1 94 ? -16.594 -5.922 12.211 1 96.5 94 SER A CA 1
ATOM 765 C C . SER A 1 94 ? -16.703 -6.863 11.016 1 96.5 94 SER A C 1
ATOM 767 O O . SER A 1 94 ? -17.219 -6.484 9.961 1 96.5 94 SER A O 1
ATOM 769 N N . ASP A 1 95 ? -16.141 -8.086 11.195 1 96.31 95 ASP A N 1
ATOM 770 C CA . ASP A 1 95 ? -16.266 -9.078 10.125 1 96.31 95 ASP A CA 1
ATOM 771 C C . ASP A 1 95 ? -17.734 -9.328 9.781 1 96.31 95 ASP A C 1
ATOM 773 O O . ASP A 1 95 ? -18.078 -9.469 8.602 1 96.31 95 ASP A O 1
ATOM 777 N N . ALA A 1 96 ? -18.531 -9.383 10.781 1 96.38 96 ALA A N 1
ATOM 778 C CA . ALA A 1 96 ? -19.953 -9.609 10.57 1 96.38 96 ALA A CA 1
ATOM 779 C C . ALA A 1 96 ? -20.562 -8.477 9.75 1 96.38 96 ALA A C 1
ATOM 781 O O . ALA A 1 96 ? -21.391 -8.727 8.867 1 96.38 96 ALA A O 1
ATOM 782 N N . GLU A 1 97 ? -20.219 -7.258 9.992 1 94.62 97 GLU A N 1
ATOM 783 C CA . GLU A 1 97 ? -20.719 -6.102 9.25 1 94.62 97 GLU A CA 1
ATOM 784 C C . GLU A 1 97 ? -20.281 -6.16 7.785 1 94.62 97 GLU A C 1
ATOM 786 O O . GLU A 1 97 ? -21.094 -5.91 6.891 1 94.62 97 GLU A O 1
ATOM 791 N N . LEU A 1 98 ? -19 -6.473 7.535 1 95.62 98 LEU A N 1
ATOM 792 C CA . LEU A 1 98 ? -18.5 -6.586 6.172 1 95.62 98 LEU A CA 1
ATOM 793 C C . LEU A 1 98 ? -19.25 -7.672 5.406 1 95.62 98 LEU A C 1
ATOM 795 O O . LEU A 1 98 ? -19.578 -7.492 4.234 1 95.62 98 LEU A O 1
ATOM 799 N N . ASP A 1 99 ? -19.484 -8.781 6.082 1 95.88 99 ASP A N 1
ATOM 800 C CA . ASP A 1 99 ? -20.188 -9.883 5.441 1 95.88 99 ASP A CA 1
ATOM 801 C C . ASP A 1 99 ? -21.609 -9.469 5.023 1 95.88 99 ASP A C 1
ATOM 803 O O . ASP A 1 99 ? -22.078 -9.852 3.955 1 95.88 99 ASP A O 1
ATOM 807 N N . ARG A 1 100 ? -22.312 -8.688 5.816 1 93.56 100 ARG A N 1
ATOM 808 C CA . ARG A 1 100 ? -23.641 -8.195 5.496 1 93.56 100 ARG A CA 1
ATOM 809 C C . ARG A 1 100 ? -23.625 -7.289 4.27 1 93.56 100 ARG A C 1
ATOM 811 O O . ARG A 1 100 ? -24.516 -7.352 3.43 1 93.56 100 ARG A O 1
ATOM 818 N N . VAL A 1 101 ? -22.594 -6.492 4.133 1 92 101 VAL A N 1
ATOM 819 C CA . VAL A 1 101 ? -22.469 -5.531 3.045 1 92 101 VAL A CA 1
ATOM 820 C C . VAL A 1 101 ? -22.219 -6.266 1.729 1 92 101 VAL A C 1
ATOM 822 O O . VAL A 1 101 ? -22.797 -5.906 0.695 1 92 101 VAL A O 1
ATOM 825 N N . ILE A 1 102 ? -21.422 -7.355 1.735 1 90.75 102 ILE A N 1
ATOM 826 C CA . ILE A 1 102 ? -21.016 -8 0.494 1 90.75 102 ILE A CA 1
ATOM 827 C C . ILE A 1 102 ? -22.062 -9.031 0.07 1 90.75 102 ILE A C 1
ATOM 829 O O . ILE A 1 102 ? -22.109 -9.422 -1.098 1 90.75 102 ILE A O 1
ATOM 833 N N . ARG A 1 103 ? -22.875 -9.578 0.997 1 86.31 103 ARG A N 1
ATOM 834 C CA . ARG A 1 103 ? -23.938 -10.523 0.665 1 86.31 103 ARG A CA 1
ATOM 835 C C . ARG A 1 103 ? -25.109 -9.812 -0.016 1 86.31 103 ARG A C 1
ATOM 837 O O . ARG A 1 103 ? -25.828 -10.422 -0.823 1 86.31 103 ARG A O 1
ATOM 844 N N . LYS A 1 104 ? -25.547 -8.656 0.455 1 64.38 104 LYS A N 1
ATOM 845 C CA . LYS A 1 104 ? -26.75 -8 -0.045 1 64.38 104 LYS A CA 1
ATOM 846 C C . LYS A 1 104 ? -26.656 -7.738 -1.544 1 64.38 104 LYS A C 1
ATOM 848 O O . LYS A 1 104 ? -27.594 -7.227 -2.154 1 64.38 104 LYS A O 1
ATOM 853 N N . ARG A 1 105 ? -25.672 -8.195 -2.371 1 47.97 105 ARG A N 1
ATOM 854 C CA . ARG A 1 105 ? -26.047 -8.227 -3.779 1 47.97 105 ARG A CA 1
ATOM 855 C C . ARG A 1 105 ? -26.703 -9.555 -4.137 1 47.97 105 ARG A C 1
ATOM 857 O O . ARG A 1 105 ? -26.406 -10.586 -3.539 1 47.97 105 ARG A O 1
ATOM 864 N N . MET B 1 1 ? -4.676 17.406 -5.75 1 85.81 1 MET B N 1
ATOM 865 C CA . MET B 1 1 ? -3.537 17.906 -4.98 1 85.81 1 MET B CA 1
ATOM 866 C C . MET B 1 1 ? -2.42 16.859 -4.934 1 85.81 1 MET B C 1
ATOM 868 O O . MET B 1 1 ? -2.682 15.664 -4.793 1 85.81 1 MET B O 1
ATOM 872 N N . ARG B 1 2 ? -1.166 17.344 -5.207 1 91.38 2 ARG B N 1
ATOM 873 C CA . ARG B 1 2 ? -0.01 16.453 -5.141 1 91.38 2 ARG B CA 1
ATOM 874 C C . ARG B 1 2 ? 0.646 16.5 -3.766 1 91.38 2 ARG B C 1
ATOM 876 O O . ARG B 1 2 ? 0.367 17.406 -2.975 1 91.38 2 ARG B O 1
ATOM 883 N N . PHE B 1 3 ? 1.45 15.477 -3.459 1 93.88 3 PHE B N 1
ATOM 884 C CA . PHE B 1 3 ? 2.098 15.352 -2.158 1 93.88 3 PHE B CA 1
ATOM 885 C C . PHE B 1 3 ? 2.926 16.594 -1.842 1 93.88 3 PHE B C 1
ATOM 887 O O . PHE B 1 3 ? 2.787 17.172 -0.768 1 93.88 3 PHE B O 1
ATOM 894 N N . GLY B 1 4 ? 3.758 16.969 -2.799 1 95.44 4 GLY B N 1
ATOM 895 C CA . GLY B 1 4 ? 4.629 18.109 -2.59 1 95.44 4 GLY B CA 1
ATOM 896 C C . GLY B 1 4 ? 3.873 19.391 -2.33 1 95.44 4 GLY B C 1
ATOM 897 O O . GLY B 1 4 ? 4.234 20.172 -1.437 1 95.44 4 GLY B O 1
ATOM 898 N N . ASN B 1 5 ? 2.877 19.656 -3.082 1 96.12 5 ASN B N 1
ATOM 899 C CA . ASN B 1 5 ? 2.031 20.828 -2.879 1 96.12 5 ASN B CA 1
ATOM 900 C C . ASN B 1 5 ? 1.407 20.828 -1.486 1 96.12 5 ASN B C 1
ATOM 902 O O . ASN B 1 5 ? 1.319 21.875 -0.845 1 96.12 5 ASN B O 1
ATOM 906 N N . ARG B 1 6 ? 0.973 19.688 -1.064 1 96.5 6 ARG B N 1
ATOM 907 C CA . ARG B 1 6 ? 0.335 19.578 0.243 1 96.5 6 ARG B CA 1
ATOM 908 C C . ARG B 1 6 ? 1.328 19.875 1.362 1 96.5 6 ARG B C 1
ATOM 910 O O . ARG B 1 6 ? 0.987 20.547 2.346 1 96.5 6 ARG B O 1
ATOM 917 N N . VAL B 1 7 ? 2.504 19.375 1.198 1 97.38 7 VAL B N 1
ATOM 918 C CA . VAL B 1 7 ? 3.557 19.641 2.176 1 97.38 7 VAL B CA 1
ATOM 919 C C . VAL B 1 7 ? 3.811 21.141 2.283 1 97.38 7 VAL B C 1
ATOM 921 O O . VAL B 1 7 ? 3.883 21.688 3.387 1 97.38 7 VAL B O 1
ATOM 924 N N . LYS B 1 8 ? 3.895 21.75 1.168 1 97.75 8 LYS B N 1
ATOM 925 C CA . LYS B 1 8 ? 4.113 23.203 1.134 1 97.75 8 LYS B CA 1
ATOM 926 C C . LYS B 1 8 ? 2.984 23.953 1.84 1 97.75 8 LYS B C 1
ATOM 928 O O . LYS B 1 8 ? 3.236 24.828 2.66 1 97.75 8 LYS B O 1
ATOM 933 N N . GLU B 1 9 ? 1.823 23.609 1.5 1 98.19 9 GLU B N 1
ATOM 934 C CA . GLU B 1 9 ? 0.648 24.234 2.109 1 98.19 9 GLU B CA 1
ATOM 935 C C . GLU B 1 9 ? 0.668 24.078 3.627 1 98.19 9 GLU B C 1
ATOM 937 O O . GLU B 1 9 ? 0.449 25.047 4.359 1 98.19 9 GLU B O 1
ATOM 942 N N . LEU B 1 10 ? 0.886 22.891 4.082 1 98.06 10 LEU B N 1
ATOM 943 C CA . LEU B 1 10 ? 0.903 22.594 5.508 1 98.06 10 LEU B CA 1
ATOM 944 C C . LEU B 1 10 ? 2.027 23.344 6.207 1 98.06 10 LEU B C 1
ATOM 946 O O . LEU B 1 10 ? 1.839 23.875 7.309 1 98.06 10 LEU B O 1
ATOM 950 N N . ARG B 1 11 ? 3.209 23.281 5.559 1 98.25 11 ARG B N 1
ATOM 951 C CA . ARG B 1 11 ? 4.336 24.016 6.121 1 98.25 11 ARG B CA 1
ATOM 952 C C . ARG B 1 11 ? 3.99 25.484 6.316 1 98.25 11 ARG B C 1
ATOM 954 O O . ARG B 1 11 ? 4.246 26.047 7.383 1 98.25 11 ARG B O 1
ATOM 961 N N . GLN B 1 12 ? 3.449 26.094 5.316 1 98.31 12 GLN B N 1
ATOM 962 C CA . GLN B 1 12 ? 3.082 27.516 5.355 1 98.31 12 GLN B CA 1
ATOM 963 C C . GLN B 1 12 ? 2.004 27.766 6.402 1 98.31 12 GLN B C 1
ATOM 965 O O . GLN B 1 12 ? 2.035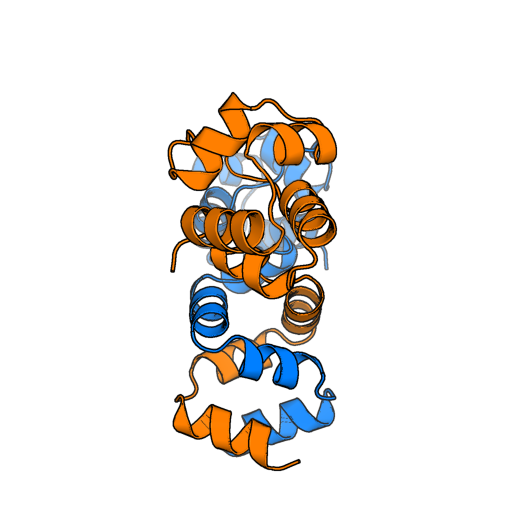 28.797 7.094 1 98.31 12 GLN B O 1
ATOM 970 N N . GLU B 1 13 ? 1.066 26.906 6.551 1 97.81 13 GLU B N 1
ATOM 971 C CA . GLU B 1 13 ? 0.019 27 7.559 1 97.81 13 GLU B CA 1
ATOM 972 C C . GLU B 1 13 ? 0.61 27.031 8.969 1 97.81 13 GLU B C 1
ATOM 974 O O . GLU B 1 13 ? 0.064 27.672 9.867 1 97.81 13 GLU B O 1
ATOM 979 N N . GLN B 1 14 ? 1.7 26.344 9.125 1 97.19 14 GLN B N 1
ATOM 980 C CA . GLN B 1 14 ? 2.359 26.266 10.422 1 97.19 14 GLN B CA 1
ATOM 981 C C . GLN B 1 14 ? 3.346 27.406 10.617 1 97.19 14 GLN B C 1
ATOM 983 O O . GLN B 1 14 ? 4.02 27.5 11.641 1 97.19 14 GLN B O 1
ATOM 988 N N . GLY B 1 15 ? 3.51 28.266 9.516 1 97.62 15 GLY B N 1
ATOM 989 C CA . GLY B 1 15 ? 4.398 29.406 9.586 1 97.62 15 GLY B CA 1
ATOM 990 C C . GLY B 1 15 ? 5.867 29.031 9.516 1 97.62 15 GLY B C 1
ATOM 991 O O . GLY B 1 15 ? 6.727 29.766 10.008 1 97.62 15 GLY B O 1
ATOM 992 N N . LEU B 1 16 ? 6.117 27.984 8.961 1 98.19 16 LEU B N 1
ATOM 993 C CA . LEU B 1 16 ? 7.496 27.516 8.891 1 98.19 16 LEU B CA 1
ATOM 994 C C . LEU B 1 16 ? 8.125 27.875 7.547 1 98.19 16 LEU B C 1
ATOM 996 O O . LEU B 1 16 ? 7.457 27.828 6.512 1 98.19 16 LEU B O 1
ATOM 1000 N N . THR B 1 17 ? 9.398 28.188 7.625 1 98.25 17 THR B N 1
ATOM 1001 C CA . THR B 1 17 ? 10.195 28.219 6.402 1 98.25 17 THR B CA 1
ATOM 1002 C C . THR B 1 17 ? 10.633 26.828 5.992 1 98.25 17 THR B C 1
ATOM 1004 O O . THR B 1 17 ? 10.492 25.875 6.766 1 98.25 17 THR B O 1
ATOM 1007 N N . GLN B 1 18 ? 11.133 26.75 4.766 1 98.25 18 GLN B N 1
ATOM 1008 C CA . GLN B 1 18 ? 11.68 25.469 4.348 1 98.25 18 GLN B CA 1
ATOM 1009 C C . GLN B 1 18 ? 12.852 25.047 5.23 1 98.25 18 GLN B C 1
ATOM 1011 O O . GLN B 1 18 ? 13 23.875 5.562 1 98.25 18 GLN B O 1
ATOM 1016 N N . GLN B 1 19 ? 13.703 26 5.645 1 98.25 19 GLN B N 1
ATOM 1017 C CA . GLN B 1 19 ? 14.859 25.75 6.492 1 98.25 19 GLN B CA 1
ATOM 1018 C C . GLN B 1 19 ? 14.438 25.203 7.852 1 98.25 19 GLN B C 1
ATOM 1020 O O . GLN B 1 19 ? 15.016 24.219 8.336 1 98.25 19 GLN B O 1
ATOM 1025 N N . LYS B 1 20 ? 13.516 25.812 8.406 1 98.44 20 LYS B N 1
ATOM 1026 C CA . LYS B 1 20 ? 13.047 25.391 9.727 1 98.44 20 LYS B CA 1
ATOM 1027 C C . LYS B 1 20 ? 12.453 23.984 9.664 1 98.44 20 LYS B C 1
ATOM 1029 O O . LYS B 1 20 ? 12.672 23.172 10.57 1 98.44 20 LYS B O 1
ATOM 1034 N N . LEU B 1 21 ? 11.648 23.719 8.664 1 98.38 21 LEU B N 1
ATOM 1035 C CA . LEU B 1 21 ? 11.086 22.391 8.5 1 98.38 21 LEU B CA 1
ATOM 1036 C C . LEU B 1 21 ? 12.195 21.359 8.312 1 98.38 21 LEU B C 1
ATOM 1038 O O . LEU B 1 21 ? 12.133 20.266 8.891 1 98.38 21 LEU B O 1
ATOM 1042 N N . ALA B 1 22 ? 13.188 21.641 7.52 1 97.88 22 ALA B N 1
ATOM 1043 C CA . ALA B 1 22 ? 14.32 20.75 7.285 1 97.88 22 ALA B CA 1
A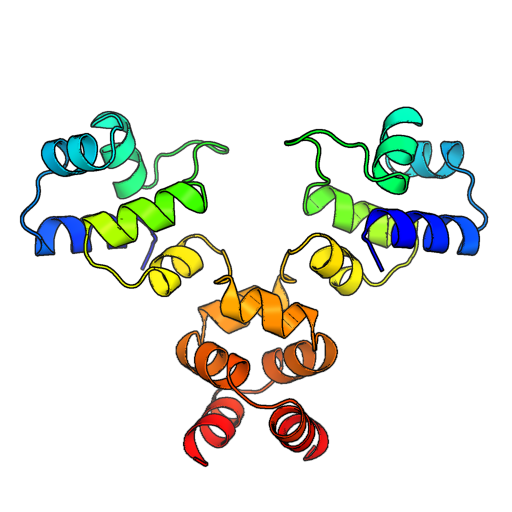TOM 1044 C C . ALA B 1 22 ? 15.023 20.406 8.594 1 97.88 22 ALA B C 1
ATOM 1046 O O . ALA B 1 22 ? 15.367 19.25 8.828 1 97.88 22 ALA B O 1
ATOM 1047 N N . GLU B 1 23 ? 15.234 21.375 9.406 1 97.88 23 GLU B N 1
ATOM 1048 C CA . GLU B 1 23 ? 15.883 21.188 10.695 1 97.88 23 GLU B CA 1
ATOM 1049 C C . GLU B 1 23 ? 15.055 20.281 11.602 1 97.88 23 GLU B C 1
ATOM 1051 O O . GLU B 1 23 ? 15.602 19.375 12.258 1 97.88 23 GLU B O 1
ATOM 1056 N N . ARG B 1 24 ? 13.773 20.5 11.594 1 97.12 24 ARG B N 1
ATOM 1057 C CA . ARG B 1 24 ? 12.883 19.688 12.422 1 97.12 24 ARG B CA 1
ATOM 1058 C C . ARG B 1 24 ? 12.914 18.219 11.992 1 97.12 24 ARG B C 1
ATOM 1060 O O . ARG B 1 24 ? 12.758 17.328 12.82 1 97.12 24 ARG B O 1
ATOM 1067 N N . LEU B 1 25 ? 13.062 18.047 10.727 1 97.25 25 LEU B N 1
ATOM 1068 C CA . LEU B 1 25 ? 13 16.703 10.172 1 97.25 25 LEU B CA 1
ATOM 1069 C C . LEU B 1 25 ? 14.398 16.109 10.016 1 97.25 25 LEU B C 1
ATOM 1071 O O . LEU B 1 25 ? 14.555 14.961 9.617 1 97.25 25 LEU B O 1
ATOM 1075 N N . ASP B 1 26 ? 15.414 16.859 10.305 1 96.88 26 ASP B N 1
ATOM 1076 C CA . ASP B 1 26 ? 16.812 16.438 10.211 1 96.88 26 ASP B CA 1
ATOM 1077 C C . ASP B 1 26 ? 17.156 16 8.789 1 96.88 26 ASP B C 1
ATOM 1079 O O . ASP B 1 26 ? 17.672 14.891 8.586 1 96.88 26 ASP B O 1
ATOM 1083 N N . VAL B 1 27 ? 16.766 16.812 7.848 1 96 27 VAL B N 1
ATOM 1084 C CA . VAL B 1 27 ? 17.125 16.641 6.445 1 96 27 VAL B CA 1
ATOM 1085 C C . VAL B 1 27 ? 17.641 17.953 5.875 1 96 27 VAL B C 1
ATOM 1087 O O . VAL B 1 27 ? 17.641 18.969 6.566 1 96 27 VAL B O 1
ATOM 1090 N N . SER B 1 28 ? 18.078 17.938 4.703 1 96.06 28 SER B N 1
ATOM 1091 C CA . SER B 1 28 ? 18.625 19.141 4.086 1 96.06 28 SER B CA 1
ATOM 1092 C C . SER B 1 28 ? 17.516 20.047 3.559 1 96.06 28 SER B C 1
ATOM 1094 O O . SER B 1 28 ? 16.438 19.562 3.199 1 96.06 28 SER B O 1
ATOM 1096 N N . LEU B 1 29 ? 17.844 21.344 3.555 1 97 29 LEU B N 1
ATOM 1097 C CA . LEU B 1 29 ? 16.953 22.312 2.92 1 97 29 LEU B CA 1
ATOM 1098 C C . LEU B 1 29 ? 16.656 21.922 1.473 1 97 29 LEU B C 1
ATOM 1100 O O . LEU B 1 29 ? 15.531 22.031 1.003 1 97 29 LEU B O 1
ATOM 1104 N N . SER B 1 30 ? 17.672 21.422 0.835 1 95.88 30 SER B N 1
ATOM 1105 C CA . SER B 1 30 ? 17.547 21.016 -0.562 1 95.88 30 SER B CA 1
ATOM 1106 C C . SER B 1 30 ? 16.531 19.906 -0.725 1 95.88 30 SER B C 1
ATOM 1108 O O . SER B 1 30 ? 15.773 19.875 -1.698 1 95.88 30 SER B O 1
ATOM 1110 N N . TYR B 1 31 ? 16.484 18.984 0.191 1 94.75 31 TYR B N 1
ATOM 1111 C CA . TYR B 1 31 ? 15.539 17.859 0.121 1 94.75 31 TYR B CA 1
ATOM 1112 C C . TYR B 1 31 ? 14.102 18.359 0.255 1 94.75 31 TYR B C 1
ATOM 1114 O O . TYR B 1 31 ? 13.227 17.953 -0.51 1 94.75 31 TYR B O 1
ATOM 1122 N N . ILE B 1 32 ? 13.875 19.234 1.239 1 96.56 32 ILE B N 1
ATOM 1123 C CA . ILE B 1 32 ? 12.547 19.797 1.43 1 96.56 32 ILE B CA 1
ATOM 1124 C C . ILE B 1 32 ? 12.109 20.531 0.166 1 96.56 32 ILE B C 1
ATOM 1126 O O . ILE B 1 32 ? 10.969 20.375 -0.286 1 96.56 32 ILE B O 1
ATOM 1130 N N . SER B 1 33 ? 12.961 21.297 -0.388 1 96.19 33 SER B N 1
ATOM 1131 C CA . SER B 1 33 ? 12.664 22.031 -1.614 1 96.19 33 SER B CA 1
ATOM 1132 C C . SER B 1 33 ? 12.289 21.078 -2.748 1 96.19 33 SER B C 1
ATOM 1134 O O . SER B 1 33 ? 11.297 21.312 -3.449 1 96.19 33 SER B O 1
ATOM 1136 N N . LYS B 1 34 ? 13.078 20.031 -2.869 1 94.75 34 LYS B N 1
ATOM 1137 C CA . LYS B 1 34 ? 12.805 19.047 -3.912 1 94.75 34 LYS B CA 1
ATOM 1138 C C . LYS B 1 34 ? 11.469 18.344 -3.674 1 94.75 34 LYS B C 1
ATOM 1140 O O . LYS B 1 34 ? 10.719 18.078 -4.617 1 94.75 34 LYS B O 1
ATOM 1145 N N . VAL B 1 35 ? 11.172 17.984 -2.445 1 94.56 35 VAL B N 1
ATOM 1146 C CA . VAL B 1 35 ? 9.914 17.344 -2.084 1 94.56 35 VAL B CA 1
ATOM 1147 C C . VAL B 1 35 ? 8.75 18.266 -2.473 1 94.56 35 VAL B C 1
ATOM 1149 O O . VAL B 1 35 ? 7.816 17.828 -3.158 1 94.56 35 VAL B O 1
ATOM 1152 N N . GLU B 1 36 ? 8.844 19.547 -2.109 1 96 36 GLU B N 1
ATOM 1153 C CA . GLU B 1 36 ? 7.738 20.484 -2.297 1 96 36 GLU B CA 1
ATOM 1154 C C . GLU B 1 36 ? 7.539 20.812 -3.775 1 96 36 GLU B C 1
ATOM 1156 O O . GLU B 1 36 ? 6.445 21.188 -4.191 1 96 36 GLU B O 1
ATOM 1161 N N . ASN B 1 37 ? 8.602 20.609 -4.527 1 92.75 37 ASN B N 1
ATOM 1162 C CA . ASN B 1 37 ? 8.531 20.953 -5.945 1 92.75 37 ASN B CA 1
ATOM 1163 C C . ASN B 1 37 ? 8.484 19.703 -6.82 1 92.75 37 ASN B C 1
ATOM 1165 O O . ASN B 1 37 ? 8.625 19.797 -8.039 1 92.75 37 ASN B O 1
ATOM 1169 N N . GLU B 1 38 ? 8.312 18.5 -6.23 1 88 38 GLU B N 1
ATOM 1170 C CA . GLU B 1 38 ? 8.188 17.234 -6.93 1 88 38 GLU B CA 1
ATOM 1171 C C . GLU B 1 38 ? 9.367 16.984 -7.863 1 88 38 GLU B C 1
ATOM 1173 O O . GLU B 1 38 ? 9.18 16.609 -9.023 1 88 38 GLU B O 1
ATOM 1178 N N . ARG B 1 39 ? 10.562 17.25 -7.332 1 83.5 39 ARG B N 1
ATOM 1179 C CA . ARG B 1 39 ? 11.758 17.141 -8.156 1 83.5 39 ARG B CA 1
ATOM 1180 C C . ARG B 1 39 ? 12.672 16.031 -7.645 1 83.5 39 ARG B C 1
ATOM 1182 O O . ARG B 1 39 ? 13.883 16.047 -7.887 1 83.5 39 ARG B O 1
ATOM 1189 N N . LEU B 1 40 ? 12.047 15.219 -6.98 1 81.19 40 LEU B N 1
ATOM 1190 C CA . LEU B 1 40 ? 12.859 14.125 -6.469 1 81.19 40 LEU B CA 1
ATOM 1191 C C . LEU B 1 40 ? 13.062 13.055 -7.539 1 81.19 40 LEU B C 1
ATOM 1193 O O . LEU B 1 40 ? 12.164 12.789 -8.336 1 81.19 40 LEU B O 1
ATOM 1197 N N . ASN B 1 41 ? 14.25 12.562 -7.484 1 75.88 41 ASN B N 1
ATOM 1198 C CA . ASN B 1 41 ? 14.508 11.422 -8.359 1 75.88 41 ASN B CA 1
ATOM 1199 C C . ASN B 1 41 ? 13.812 10.156 -7.855 1 75.88 41 ASN B C 1
ATOM 1201 O O . ASN B 1 41 ? 13.406 10.086 -6.695 1 75.88 41 ASN B O 1
ATOM 1205 N N . VAL B 1 42 ? 13.797 9.266 -8.938 1 67.94 42 VAL B N 1
ATOM 1206 C CA . VAL B 1 42 ? 13.242 7.957 -8.602 1 67.94 42 VAL B CA 1
ATOM 1207 C C . VAL B 1 42 ? 14.055 7.32 -7.477 1 67.94 42 VAL B C 1
ATOM 1209 O O . VAL B 1 42 ? 15.281 7.375 -7.484 1 67.94 42 VAL B O 1
ATOM 1212 N N . GLY B 1 43 ? 13.516 6.875 -6.383 1 68.56 43 GLY B N 1
ATOM 1213 C CA . GLY B 1 43 ? 14.211 6.293 -5.242 1 68.56 43 GLY B CA 1
ATOM 1214 C C . GLY B 1 43 ? 14.336 7.246 -4.07 1 68.56 43 GLY B C 1
ATOM 1215 O O . GLY B 1 43 ? 14.594 6.82 -2.941 1 68.56 43 GLY B O 1
ATOM 1216 N N . ASP B 1 44 ? 14.195 8.438 -4.496 1 71.75 44 ASP B N 1
ATOM 1217 C CA . ASP B 1 44 ? 14.359 9.445 -3.453 1 71.75 44 ASP B CA 1
ATOM 1218 C C . ASP B 1 44 ? 13.008 9.828 -2.846 1 71.75 44 ASP B C 1
ATOM 1220 O O . ASP B 1 44 ? 12.945 10.695 -1.969 1 71.75 44 ASP B O 1
ATOM 1224 N N . TYR B 1 45 ? 12.109 9.141 -3.281 1 79.62 45 TYR B N 1
ATOM 1225 C CA . TYR B 1 45 ? 10.773 9.484 -2.803 1 79.62 45 TYR B CA 1
ATOM 1226 C C . TYR B 1 45 ? 10.633 9.188 -1.313 1 79.62 45 TYR B C 1
ATOM 1228 O O . TYR B 1 45 ? 11.273 8.273 -0.794 1 79.62 45 TYR B O 1
ATOM 1236 N N . PRO B 1 46 ? 9.891 10.062 -0.637 1 87.81 46 PRO B N 1
ATOM 1237 C CA . PRO B 1 46 ? 9.789 9.93 0.818 1 87.81 46 PRO B CA 1
ATOM 1238 C C . PRO B 1 46 ? 9.352 8.531 1.253 1 87.81 46 PRO B C 1
ATOM 1240 O O . PRO B 1 46 ? 8.43 7.961 0.671 1 87.81 46 PRO B O 1
ATOM 1243 N N . SER B 1 47 ? 10.047 7.941 2.152 1 88.75 47 SER B N 1
ATOM 1244 C CA . SER B 1 47 ? 9.68 6.668 2.764 1 88.75 47 SER B CA 1
ATOM 1245 C C . SER B 1 47 ? 8.445 6.82 3.648 1 88.75 47 SER B C 1
ATOM 1247 O O . SER B 1 47 ? 8.047 7.938 3.979 1 88.75 47 SER B O 1
ATOM 1249 N N . GLU B 1 48 ? 7.902 5.684 3.953 1 91.38 48 GLU B N 1
ATOM 1250 C CA . GLU B 1 48 ? 6.773 5.711 4.883 1 91.38 48 GLU B CA 1
ATOM 1251 C C . GLU B 1 48 ? 7.176 6.328 6.219 1 91.38 48 GLU B C 1
ATOM 1253 O O . GLU B 1 48 ? 6.41 7.094 6.809 1 91.38 48 GLU B O 1
ATOM 1258 N N . SER B 1 49 ? 8.344 5.977 6.719 1 93.19 49 SER B N 1
ATOM 1259 C CA . SER B 1 49 ? 8.852 6.531 7.969 1 93.19 49 SER B CA 1
ATOM 1260 C C . SER B 1 49 ? 8.977 8.047 7.887 1 93.19 49 SER B C 1
ATOM 1262 O O . SER B 1 49 ? 8.641 8.758 8.844 1 93.19 49 SER B O 1
ATOM 1264 N N . PHE B 1 50 ? 9.453 8.602 6.781 1 94.06 50 PHE B N 1
ATOM 1265 C CA . PHE B 1 50 ? 9.57 10.039 6.598 1 94.06 50 PHE B CA 1
ATOM 1266 C C . PHE B 1 50 ? 8.195 10.703 6.637 1 94.06 50 PHE B C 1
ATOM 1268 O O . PHE B 1 50 ? 8.031 11.75 7.262 1 94.06 50 PHE B O 1
ATOM 1275 N N . VAL B 1 51 ? 7.277 10.141 5.945 1 96.06 51 VAL B N 1
ATOM 1276 C CA . VAL B 1 51 ? 5.934 10.703 5.887 1 96.06 51 VAL B CA 1
ATOM 1277 C C . VAL B 1 51 ? 5.348 10.789 7.297 1 96.06 51 VAL B C 1
ATOM 1279 O O . VAL B 1 51 ? 4.684 11.766 7.641 1 96.06 51 VAL B O 1
ATOM 1282 N N . HIS B 1 52 ? 5.637 9.742 8.125 1 96.25 52 HIS B N 1
ATOM 1283 C CA . HIS B 1 52 ? 5.18 9.766 9.516 1 96.25 52 HIS B CA 1
ATOM 1284 C C . HIS B 1 52 ? 5.785 10.938 10.273 1 96.25 52 HIS B C 1
ATOM 1286 O O . HIS B 1 52 ? 5.07 11.68 10.953 1 96.25 52 HIS B O 1
ATOM 1292 N N . ARG B 1 53 ? 7.039 11.141 10.094 1 96.75 53 ARG B N 1
ATOM 1293 C CA . ARG B 1 53 ? 7.723 12.227 10.781 1 96.75 53 ARG B CA 1
ATOM 1294 C C . ARG B 1 53 ? 7.227 13.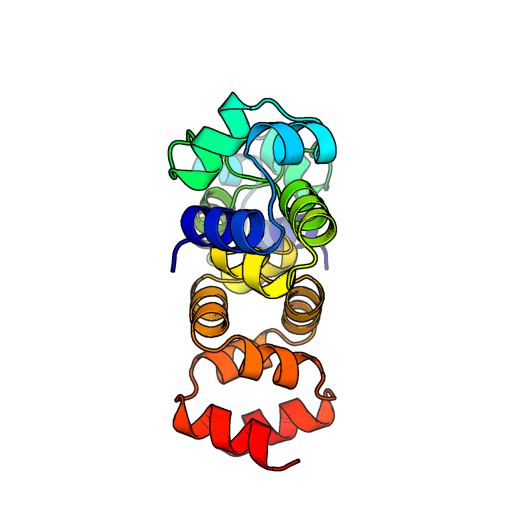586 10.289 1 96.75 53 ARG B C 1
ATOM 1296 O O . ARG B 1 53 ? 7.047 14.516 11.078 1 96.75 53 ARG B O 1
ATOM 1303 N N . LEU B 1 54 ? 7.086 13.664 9.031 1 97.62 54 LEU B N 1
ATOM 1304 C CA . LEU B 1 54 ? 6.598 14.891 8.414 1 97.62 54 LEU B CA 1
ATOM 1305 C C . LEU B 1 54 ? 5.215 15.25 8.938 1 97.62 54 LEU B C 1
ATOM 1307 O O . LEU B 1 54 ? 4.949 16.422 9.258 1 97.62 54 LEU B O 1
ATOM 1311 N N . ALA B 1 55 ? 4.352 14.289 8.961 1 98 55 ALA B N 1
ATOM 1312 C CA . ALA B 1 55 ? 3 14.508 9.477 1 98 55 ALA B CA 1
ATOM 1313 C C . ALA B 1 55 ? 3.033 15.016 10.914 1 98 55 ALA B C 1
ATOM 1315 O O . ALA B 1 55 ? 2.279 15.922 11.273 1 98 55 ALA B O 1
ATOM 1316 N N . ASP B 1 56 ? 3.877 14.422 11.688 1 97 56 ASP B N 1
ATOM 1317 C CA . ASP B 1 56 ? 4.035 14.844 13.078 1 97 56 ASP B CA 1
ATOM 1318 C C . ASP B 1 56 ? 4.535 16.281 13.164 1 97 56 ASP B C 1
ATOM 1320 O O . ASP B 1 56 ? 3.986 17.094 13.914 1 97 56 ASP B O 1
ATOM 1324 N N . ALA B 1 57 ? 5.535 16.594 12.367 1 97.06 57 ALA B N 1
ATOM 1325 C CA . ALA B 1 57 ? 6.156 17.906 12.398 1 97.06 57 ALA B CA 1
ATOM 1326 C C . ALA B 1 57 ? 5.172 18.984 11.969 1 97.06 57 ALA B C 1
ATOM 1328 O O . ALA B 1 57 ? 5.242 20.125 12.438 1 97.06 57 ALA B O 1
ATOM 1329 N N . LEU B 1 58 ? 4.262 18.641 11.141 1 98.12 58 LEU B N 1
ATOM 1330 C CA . LEU B 1 58 ? 3.355 19.625 10.555 1 98.12 58 LEU B CA 1
ATOM 1331 C C . LEU B 1 58 ? 1.961 19.5 11.164 1 98.12 58 LEU B C 1
ATOM 1333 O O . LEU B 1 58 ? 1.02 20.156 10.695 1 98.12 58 LEU B O 1
ATOM 1337 N N . GLU B 1 59 ? 1.833 18.578 12.117 1 96.94 59 GLU B N 1
ATOM 1338 C CA . GLU B 1 59 ? 0.536 18.328 12.742 1 96.94 59 GLU B CA 1
ATOM 1339 C C . GLU B 1 59 ? -0.532 18.031 11.688 1 96.94 59 GLU B C 1
ATOM 1341 O O . GLU B 1 59 ? -1.608 18.641 11.711 1 96.94 59 GLU B O 1
ATOM 1346 N N . ALA B 1 60 ? -0.19 17.188 10.836 1 97.56 60 ALA B N 1
ATOM 1347 C CA . ALA B 1 60 ? -1.045 16.875 9.695 1 97.56 60 ALA B CA 1
ATOM 1348 C C . ALA B 1 60 ? -1.639 15.477 9.82 1 97.56 60 ALA B C 1
ATOM 1350 O O . ALA B 1 60 ? -1.205 14.688 10.664 1 97.56 60 ALA B O 1
ATOM 1351 N N . ASP B 1 61 ? -2.686 15.211 9 1 95.75 61 ASP B N 1
ATOM 1352 C CA . ASP B 1 61 ? -3.271 13.883 8.883 1 95.75 61 ASP B CA 1
ATOM 1353 C C . ASP B 1 61 ? -2.336 12.938 8.125 1 95.75 61 ASP B C 1
ATOM 1355 O O . ASP B 1 61 ? -2.229 13.016 6.898 1 95.75 61 ASP B O 1
ATOM 1359 N N . GLU B 1 62 ? -1.729 12.047 8.867 1 95.94 62 GLU B N 1
ATOM 1360 C CA . GLU B 1 62 ? -0.732 11.148 8.281 1 95.94 62 GLU B CA 1
ATOM 1361 C C . GLU B 1 62 ? -1.342 10.289 7.18 1 95.94 62 GLU B C 1
ATOM 1363 O O . GLU B 1 62 ? -0.689 10.008 6.172 1 95.94 62 GLU B O 1
ATOM 1368 N N . ASP B 1 63 ? -2.521 9.828 7.391 1 95.31 63 ASP B N 1
ATOM 1369 C CA . ASP B 1 63 ? -3.176 8.984 6.398 1 95.31 63 ASP B CA 1
ATOM 1370 C C . ASP B 1 63 ? 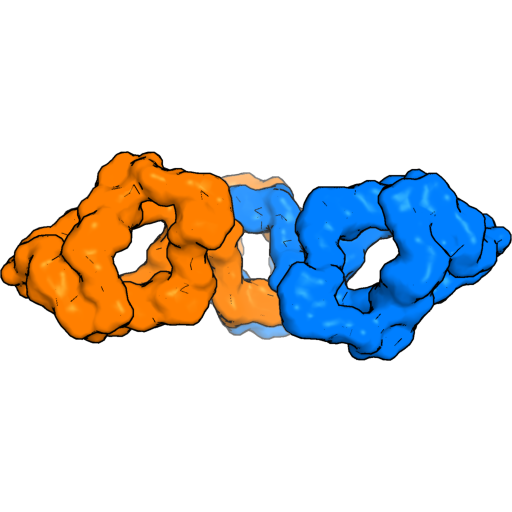-3.33 9.711 5.066 1 95.31 63 ASP B C 1
ATOM 1372 O O . ASP B 1 63 ? -3.1 9.133 4.004 1 95.31 63 ASP B O 1
ATOM 1376 N N . GLU B 1 64 ? -3.744 10.945 5.211 1 94.38 64 GLU B N 1
ATOM 1377 C CA . GLU B 1 64 ? -3.877 11.766 4.008 1 94.38 64 GLU B CA 1
ATOM 1378 C C . GLU B 1 64 ? -2.555 11.852 3.252 1 94.38 64 GLU B C 1
ATOM 1380 O O . GLU B 1 64 ? -2.52 11.68 2.031 1 94.38 64 GLU B O 1
ATOM 1385 N N . LEU B 1 65 ? -1.521 12.125 3.965 1 95.94 65 LEU B N 1
ATOM 1386 C CA . LEU B 1 65 ? -0.21 12.289 3.346 1 95.94 65 LEU B CA 1
ATOM 1387 C C . LEU B 1 65 ? 0.27 10.977 2.734 1 95.94 65 LEU B C 1
ATOM 1389 O O . LEU B 1 65 ? 0.853 10.969 1.648 1 95.94 65 LEU B O 1
ATOM 1393 N N . LEU B 1 66 ? 0.029 9.844 3.414 1 94.94 66 LEU B N 1
ATOM 1394 C CA . LEU B 1 66 ? 0.384 8.539 2.871 1 94.94 66 LEU B CA 1
ATOM 1395 C C . LEU B 1 66 ? -0.343 8.281 1.556 1 94.94 66 LEU B C 1
ATOM 1397 O O . LEU B 1 66 ? 0.271 7.852 0.577 1 94.94 66 LEU B O 1
ATOM 1401 N N . LEU B 1 67 ? -1.562 8.562 1.51 1 94.06 67 LEU B N 1
ATOM 1402 C CA . LEU B 1 67 ? -2.359 8.328 0.31 1 94.06 67 LEU B CA 1
ATOM 1403 C C . LEU B 1 67 ? -1.847 9.164 -0.854 1 94.06 67 LEU B C 1
ATOM 1405 O O . LEU B 1 67 ? -1.846 8.711 -2 1 94.06 67 LEU B O 1
ATOM 1409 N N . LEU B 1 68 ? -1.435 10.391 -0.517 1 92.12 68 LEU B N 1
ATOM 1410 C CA . LEU B 1 68 ? -0.908 11.266 -1.555 1 92.12 68 LEU B CA 1
ATOM 1411 C C . LEU B 1 68 ? 0.395 10.719 -2.125 1 92.12 68 LEU B C 1
ATOM 1413 O O . LEU B 1 68 ? 0.819 11.117 -3.213 1 92.12 68 LEU B O 1
ATOM 1417 N N . THR B 1 69 ? 1.091 9.844 -1.396 1 90.44 69 THR B N 1
ATOM 1418 C CA . THR B 1 69 ? 2.291 9.188 -1.894 1 90.44 69 THR B CA 1
ATOM 1419 C C . THR B 1 69 ? 1.961 7.797 -2.432 1 90.44 69 THR B C 1
ATOM 1421 O O . THR B 1 69 ? 2.846 6.949 -2.561 1 90.44 69 THR B O 1
ATOM 1424 N N . ASP B 1 70 ? 0.689 7.441 -2.598 1 89.44 70 ASP B N 1
ATOM 1425 C CA . ASP B 1 70 ? 0.183 6.195 -3.158 1 89.44 70 ASP B CA 1
ATOM 1426 C C . ASP B 1 70 ? 0.422 5.027 -2.203 1 89.44 70 ASP B C 1
ATOM 1428 O O . ASP B 1 70 ? 0.613 3.891 -2.639 1 89.44 70 ASP B O 1
ATOM 1432 N N . ARG B 1 71 ? 0.479 5.324 -0.956 1 91.75 71 ARG B N 1
ATOM 1433 C CA . ARG B 1 71 ? 0.563 4.293 0.075 1 91.75 71 ARG B CA 1
ATOM 1434 C C . ARG B 1 71 ? -0.74 4.199 0.862 1 91.75 71 ARG B C 1
ATOM 1436 O O . ARG B 1 71 ? -1.402 5.211 1.103 1 91.75 71 ARG B O 1
ATOM 1443 N N . VAL B 1 72 ? -1.007 3.008 1.23 1 96 72 VAL B N 1
ATOM 1444 C CA . VAL B 1 72 ? -2.217 2.762 2.008 1 96 72 VAL B CA 1
ATOM 1445 C C . VAL B 1 72 ? -1.876 2.729 3.496 1 96 72 VAL B C 1
ATOM 1447 O O . VAL B 1 72 ? -0.915 2.074 3.906 1 96 72 VAL B O 1
ATOM 1450 N N . PRO B 1 73 ? -2.625 3.504 4.328 1 95.62 73 PRO B N 1
ATOM 1451 C CA . PRO B 1 73 ? -2.379 3.496 5.773 1 95.62 73 PRO B CA 1
ATOM 1452 C C . PRO B 1 73 ? -2.395 2.088 6.363 1 95.62 73 PRO B C 1
ATOM 1454 O O . PRO B 1 73 ? -3.133 1.222 5.891 1 95.62 73 PRO B O 1
ATOM 1457 N N . ALA B 1 74 ? -1.633 1.927 7.453 1 93.56 74 ALA B N 1
ATOM 1458 C CA . ALA B 1 74 ? -1.38 0.617 8.047 1 93.56 74 ALA B CA 1
ATOM 1459 C C . ALA B 1 74 ? -2.68 -0.041 8.5 1 93.56 74 ALA B C 1
ATOM 1461 O O . ALA B 1 74 ? -2.867 -1.247 8.32 1 93.56 74 ALA B O 1
ATOM 1462 N N . ALA B 1 75 ? -3.555 0.74 9.094 1 94.81 75 ALA B N 1
ATOM 1463 C CA . ALA B 1 75 ? -4.801 0.178 9.617 1 94.81 75 ALA B CA 1
ATOM 1464 C C . ALA B 1 75 ? -5.648 -0.404 8.484 1 94.81 75 ALA B C 1
ATOM 1466 O O . ALA B 1 75 ? -6.242 -1.474 8.641 1 94.81 75 ALA B O 1
ATOM 1467 N N . ILE B 1 76 ? -5.695 0.282 7.371 1 97.19 76 ILE B N 1
ATOM 1468 C CA . ILE B 1 76 ? -6.477 -0.179 6.23 1 97.19 76 ILE B CA 1
ATOM 1469 C C . ILE B 1 76 ? -5.789 -1.385 5.59 1 97.19 76 ILE B C 1
ATOM 1471 O O . ILE B 1 76 ? -6.445 -2.379 5.27 1 97.19 76 ILE B O 1
ATOM 1475 N N . ARG B 1 77 ? -4.48 -1.286 5.449 1 96.44 77 ARG B N 1
ATOM 1476 C CA . ARG B 1 77 ? -3.711 -2.389 4.879 1 96.44 77 ARG B CA 1
ATOM 1477 C C . ARG B 1 77 ? -3.936 -3.676 5.668 1 96.44 77 ARG B C 1
ATOM 1479 O O . ARG B 1 77 ? -4.125 -4.742 5.082 1 96.44 77 ARG B O 1
ATOM 1486 N N . LYS B 1 78 ? -3.902 -3.615 6.973 1 95.19 78 LYS B N 1
ATOM 1487 C CA . LYS B 1 78 ? -4.117 -4.766 7.844 1 95.19 78 LYS B CA 1
ATOM 1488 C C . LYS B 1 78 ? -5.496 -5.383 7.613 1 95.19 78 LYS B C 1
ATOM 1490 O O . LYS B 1 78 ? -5.625 -6.602 7.5 1 95.19 78 LYS B O 1
ATOM 1495 N N . ARG B 1 79 ? -6.461 -4.586 7.551 1 96.75 79 ARG B N 1
ATOM 1496 C CA . ARG B 1 79 ? -7.828 -5.062 7.375 1 96.75 79 ARG B CA 1
ATOM 1497 C C . ARG B 1 79 ? -8.008 -5.738 6.02 1 96.75 79 ARG B C 1
ATOM 1499 O O . ARG B 1 79 ? -8.703 -6.746 5.91 1 96.75 79 ARG B O 1
ATOM 1506 N N . ILE B 1 80 ? -7.387 -5.156 5.02 1 97.19 80 ILE B N 1
ATOM 1507 C CA . ILE B 1 80 ? -7.445 -5.734 3.68 1 97.19 80 ILE B CA 1
ATOM 1508 C C . ILE B 1 80 ? -6.824 -7.129 3.689 1 97.19 80 ILE B C 1
ATOM 1510 O O . ILE B 1 80 ? -7.352 -8.055 3.066 1 97.19 80 ILE B O 1
ATOM 1514 N N . ARG B 1 81 ? -5.707 -7.281 4.398 1 94.31 81 ARG B N 1
ATOM 1515 C CA . ARG B 1 81 ? -5.047 -8.578 4.496 1 94.31 81 ARG B CA 1
ATOM 1516 C C . ARG B 1 81 ? -5.953 -9.602 5.18 1 94.31 81 ARG B C 1
ATOM 1518 O O . ARG B 1 81 ? -5.953 -10.781 4.812 1 94.31 81 ARG B O 1
ATOM 1525 N N . GLU B 1 82 ? -6.688 -9.164 6.113 1 94.94 82 GLU B N 1
ATOM 1526 C CA . GLU B 1 82 ? -7.566 -10.047 6.875 1 94.94 82 GLU B CA 1
ATOM 1527 C C . GLU B 1 82 ? -8.781 -10.461 6.051 1 94.94 82 GLU B C 1
ATOM 1529 O O . GLU B 1 82 ? -9.281 -11.586 6.188 1 94.94 82 GLU B O 1
ATOM 1534 N N . ARG B 1 83 ? -9.242 -9.555 5.281 1 96.06 83 ARG B N 1
ATOM 1535 C CA . ARG B 1 83 ? -10.477 -9.781 4.527 1 96.06 83 ARG B CA 1
ATOM 1536 C C . ARG B 1 83 ? -10.305 -9.367 3.07 1 96.06 83 ARG B C 1
ATOM 1538 O O . ARG B 1 83 ? -11.039 -8.508 2.576 1 96.06 83 ARG B O 1
ATOM 1545 N N . PRO B 1 84 ? -9.445 -9.992 2.322 1 95.69 84 PRO B N 1
ATOM 1546 C CA . PRO B 1 84 ? -9.125 -9.555 0.963 1 95.69 84 PRO B CA 1
ATOM 1547 C C . PRO B 1 84 ? -10.328 -9.594 0.029 1 95.69 84 PRO B C 1
ATOM 1549 O O . PRO B 1 84 ? -10.516 -8.68 -0.785 1 95.69 84 PRO B O 1
ATOM 1552 N N . GLU B 1 85 ? -11.156 -10.641 0.117 1 94.69 85 GLU B N 1
ATOM 1553 C CA . GLU B 1 85 ? -12.297 -10.758 -0.786 1 94.69 85 GLU B CA 1
ATOM 1554 C C . GLU B 1 85 ? -13.32 -9.656 -0.526 1 94.69 85 GLU B C 1
ATOM 1556 O O . GLU B 1 85 ? -13.945 -9.148 -1.46 1 94.69 85 GLU B O 1
ATOM 1561 N N . ALA B 1 86 ? -13.523 -9.305 0.717 1 96.5 86 ALA B N 1
ATOM 1562 C CA . ALA B 1 86 ? -14.453 -8.234 1.068 1 96.5 86 ALA B CA 1
ATOM 1563 C C . ALA B 1 86 ? -14.023 -6.906 0.453 1 96.5 86 ALA B C 1
ATOM 1565 O O . ALA B 1 86 ? -14.828 -6.219 -0.182 1 96.5 86 ALA B O 1
ATOM 1566 N N . PHE B 1 87 ? -12.742 -6.621 0.503 1 97.31 87 PHE B N 1
ATOM 1567 C CA . PHE B 1 87 ? -12.281 -5.316 0.045 1 97.31 87 PHE B CA 1
ATOM 1568 C C . PHE B 1 87 ? -12.188 -5.281 -1.476 1 97.31 87 PHE B C 1
ATOM 1570 O O . PHE B 1 87 ? -12.328 -4.219 -2.086 1 97.31 87 PHE B O 1
ATOM 1577 N N . ARG B 1 88 ? -11.945 -6.426 -2.1 1 96.12 88 ARG B N 1
ATOM 1578 C CA . ARG B 1 88 ? -12.062 -6.496 -3.553 1 96.12 88 ARG B CA 1
ATOM 1579 C C . ARG B 1 88 ? -13.469 -6.125 -4.012 1 96.12 88 ARG B C 1
ATOM 1581 O O . ARG B 1 88 ? -13.633 -5.379 -4.977 1 96.12 88 ARG B O 1
ATOM 1588 N N . HIS B 1 89 ? -14.422 -6.645 -3.301 1 96.25 89 HIS B N 1
ATOM 1589 C CA . HIS B 1 89 ? -15.82 -6.348 -3.611 1 96.25 89 HIS B CA 1
ATOM 1590 C C . HIS B 1 89 ? -16.141 -4.879 -3.354 1 96.25 89 HIS B C 1
ATOM 1592 O O . HIS B 1 89 ? -16.75 -4.215 -4.191 1 96.25 89 HIS B O 1
ATOM 1598 N N . LEU B 1 90 ? -15.734 -4.332 -2.195 1 96.69 90 LEU B N 1
ATOM 1599 C CA . LEU B 1 90 ? -15.992 -2.947 -1.818 1 96.69 90 LEU B CA 1
ATOM 1600 C C . LEU B 1 90 ? -15.391 -1.983 -2.834 1 96.69 90 LEU B C 1
ATOM 1602 O O . LEU B 1 90 ? -15.977 -0.939 -3.129 1 96.69 90 LEU B O 1
ATOM 1606 N N . ALA B 1 91 ? -14.219 -2.361 -3.426 1 97.06 91 ALA B N 1
ATOM 1607 C CA . ALA B 1 91 ? -13.523 -1.509 -4.383 1 97.06 91 ALA B CA 1
ATOM 1608 C C . ALA B 1 91 ? -14.297 -1.406 -5.695 1 97.06 91 ALA B C 1
ATOM 1610 O O . ALA B 1 91 ? -14.055 -0.506 -6.5 1 97.06 91 ALA B O 1
ATOM 1611 N N . THR B 1 92 ? -15.195 -2.309 -5.926 1 96.75 92 THR B N 1
ATOM 1612 C CA . THR B 1 92 ? -15.969 -2.299 -7.16 1 96.75 92 THR B CA 1
ATOM 1613 C C . THR B 1 92 ? -17.281 -1.543 -6.965 1 96.75 92 THR B C 1
ATOM 1615 O O . THR B 1 92 ? -18.016 -1.294 -7.93 1 96.75 92 THR B O 1
ATOM 1618 N N . MET B 1 93 ? -17.641 -1.229 -5.809 1 95.94 93 MET B N 1
ATOM 1619 C CA . MET B 1 93 ? -18.891 -0.522 -5.516 1 95.94 93 MET B CA 1
ATOM 1620 C C . MET B 1 93 ? -18.859 0.896 -6.078 1 95.94 93 MET B C 1
ATOM 1622 O O . MET B 1 93 ? -17.797 1.536 -6.09 1 95.94 93 MET B O 1
ATOM 1626 N N . SER B 1 94 ? -20.047 1.365 -6.496 1 96.5 94 SER B N 1
ATOM 1627 C CA . SER B 1 94 ? -20.172 2.76 -6.906 1 96.5 94 SER B CA 1
ATOM 1628 C C . SER B 1 94 ? -20.062 3.701 -5.711 1 96.5 94 SER B C 1
ATOM 1630 O O . SER B 1 94 ? -20.172 3.271 -4.562 1 96.5 94 SER B O 1
ATOM 1632 N N . ASP B 1 95 ? -19.75 5.004 -6.016 1 96.31 95 ASP B N 1
ATOM 1633 C CA . ASP B 1 95 ? -19.703 5.988 -4.938 1 96.31 95 ASP B CA 1
ATOM 1634 C C . ASP B 1 95 ? -21.016 6.023 -4.164 1 96.31 95 ASP B C 1
ATOM 1636 O O . ASP B 1 95 ? -21.016 6.137 -2.936 1 96.31 95 ASP B O 1
ATOM 1640 N N . ALA B 1 96 ? -22.078 5.926 -4.887 1 96.44 96 ALA B N 1
ATOM 1641 C CA . ALA B 1 96 ? -23.391 5.941 -4.258 1 96.44 96 ALA B CA 1
ATOM 1642 C C . ALA B 1 96 ? -23.562 4.746 -3.318 1 96.44 96 ALA B C 1
ATOM 1644 O O . ALA B 1 96 ? -24.125 4.883 -2.225 1 96.44 96 ALA B O 1
ATOM 1645 N N . GLU B 1 97 ? -23.125 3.584 -3.68 1 94.75 97 GLU B N 1
ATOM 1646 C CA . GLU B 1 97 ? -23.203 2.381 -2.857 1 94.75 97 GLU B CA 1
ATOM 1647 C C . GLU B 1 97 ? -22.375 2.531 -1.583 1 94.75 97 GLU B C 1
ATOM 1649 O O . GLU B 1 97 ? -22.844 2.184 -0.493 1 94.75 97 GLU B O 1
ATOM 1654 N N . LEU B 1 98 ? -21.141 3.035 -1.707 1 95.69 98 LEU B N 1
ATOM 1655 C CA . LEU B 1 98 ? -20.281 3.248 -0.548 1 95.69 98 LEU B CA 1
ATOM 1656 C C . LEU B 1 98 ? -20.922 4.227 0.43 1 95.69 98 LEU B C 1
ATOM 1658 O O . LEU B 1 98 ? -20.875 4.02 1.645 1 95.69 98 LEU B O 1
ATOM 1662 N N . ASP B 1 99 ? -21.516 5.285 -0.114 1 95.88 99 ASP B N 1
ATOM 1663 C CA . ASP B 1 99 ? -22.156 6.285 0.733 1 95.88 99 ASP B CA 1
ATOM 1664 C C . ASP B 1 99 ? -23.297 5.668 1.536 1 95.88 99 ASP B C 1
ATOM 1666 O O . ASP B 1 99 ? -23.484 6.004 2.705 1 95.88 99 ASP B O 1
ATOM 1670 N N . ARG B 1 100 ? -24.078 4.762 0.971 1 93.62 100 ARG B N 1
ATOM 1671 C CA . ARG B 1 100 ? -25.172 4.086 1.659 1 93.62 100 ARG B CA 1
ATOM 1672 C C . ARG B 1 100 ? -24.656 3.217 2.799 1 93.62 100 ARG B C 1
ATOM 1674 O O . ARG B 1 100 ? -25.266 3.156 3.869 1 93.62 100 ARG B O 1
ATOM 1681 N N . VAL B 1 101 ? -23.516 2.592 2.605 1 91.94 101 VAL B N 1
ATOM 1682 C CA . VAL B 1 101 ? -22.938 1.684 3.586 1 91.94 101 VAL B CA 1
ATOM 1683 C C . VAL B 1 101 ? -22.438 2.475 4.793 1 91.94 101 VAL B C 1
ATOM 1685 O O . VAL B 1 101 ? -22.609 2.055 5.938 1 91.94 101 VAL B O 1
ATOM 1688 N N . ILE B 1 102 ? -21.844 3.67 4.57 1 90.81 102 ILE B N 1
ATOM 1689 C CA . ILE B 1 102 ? -21.172 4.391 5.648 1 90.81 102 ILE B CA 1
ATOM 1690 C C . ILE B 1 102 ? -22.188 5.27 6.383 1 90.81 102 ILE B C 1
ATOM 1692 O O . ILE B 1 102 ? -21.953 5.676 7.523 1 90.81 102 ILE B O 1
ATOM 1696 N N . ARG B 1 103 ? -23.297 5.648 5.742 1 86.12 103 ARG B N 1
ATOM 1697 C CA . ARG B 1 103 ? -24.344 6.434 6.395 1 86.12 103 ARG B CA 1
ATOM 1698 C C . ARG B 1 103 ? -25.141 5.578 7.379 1 86.12 103 ARG B C 1
ATOM 1700 O O . ARG B 1 103 ? -25.656 6.09 8.367 1 86.12 103 ARG B O 1
ATOM 1707 N N . LYS B 1 104 ? -25.484 4.352 7.027 1 63.75 104 LYS B N 1
ATOM 1708 C CA . LYS B 1 104 ? -26.391 3.535 7.84 1 63.75 104 LYS B CA 1
ATOM 1709 C C . LYS B 1 104 ? -25.828 3.322 9.242 1 63.75 104 LYS B C 1
ATOM 1711 O O . LYS B 1 104 ? -26.438 2.637 10.062 1 63.75 104 LYS B O 1
ATOM 1716 N N . ARG B 1 105 ? -24.766 3.977 9.789 1 47.72 105 ARG B N 1
ATOM 1717 C CA . ARG B 1 105 ? -24.781 3.965 11.25 1 47.72 105 ARG B CA 1
ATOM 1718 C C . ARG B 1 105 ? -25.656 5.078 11.797 1 47.72 105 ARG B C 1
ATOM 1720 O O . ARG B 1 105 ? -25.828 6.121 11.164 1 47.72 105 ARG B O 1
#

Foldseek 3Di:
DALLCVLVVLCVVVVHDLCRLCVQLVHDSVLNVCSNVVNDDDVSDDDLVSLVSSCVSSVHDSQVSCVSVVHHDPVVVVVCVVPVVVVVVVVPDDPVRVVVVVPVD/DALLCVLVVLCVVVVHDLCRLCVQLVHDSVLNVCSNVVNDDDVSDDDLVSLVSSCVSSVHDSQVSCVSVVHHDPVVVVVCVVPVVVVVVVVPDDPVRVVVVVPPD

Sequence (210 aa):
MRFGNRVKELRQEQGLTQQKLAERLDVSLSYISKVENERLNVGDYPSESFVHRLADALEADEDELLLLTDRVPAAIRKRIRERPEAFRHLATMSDAELDRVIRKRMRFGNRVKELRQEQGLTQQKLAERLDVSLSYISKVENERLNVGDYPSESFVHRLADALEADEDELLLLTDRVPAAIRKRIRERPEAFRHLATMSDAELDRVIRKR